Protein AF-A0A7C1WHD8-F1 (afdb_monomer)

pLDDT: mean 78.69, std 18.51, range [37.12, 97.88]

Radius of gyration: 39.42 Å; Cα contacts (8 Å, |Δi|>4): 148; chains: 1; bounding box: 55×42×128 Å

Sequence (178 aa):
MPGFEGICPGQIPSNRGPPGRRGLLACASPCRKPAPPPTIAVESPSLLSDAYLATLGLLGVYGLHRLTLLRHFRWQRSEGQPPAGEEEFVPTVTVQLPLYNERAVAARLIRAVGELDWPADALEIQVLDDSTDETRRIVDAEVERLRERGLDAKVVRRPDRSGYKAGALDYGMARARG

Solvent-accessible surface area (backbone atoms only — not comparable to full-atom values): 11404 Å² total; per-residue (Å²): 136,82,84,84,73,84,81,78,92,81,80,82,90,79,93,79,82,82,97,74,80,91,74,85,79,77,81,86,68,82,82,76,75,80,78,81,76,84,76,80,75,80,80,54,74,60,60,58,49,51,53,48,50,51,52,52,48,54,51,48,51,54,49,49,52,51,48,50,52,51,51,50,54,57,51,60,66,69,72,76,69,80,80,94,68,77,83,86,80,76,67,54,42,48,48,77,45,81,44,65,65,44,60,92,48,49,56,63,52,55,53,55,61,73,64,54,96,62,61,52,92,34,38,38,38,38,34,34,47,68,36,88,55,74,32,50,60,48,51,54,54,50,41,49,55,38,38,77,73,65,37,49,51,46,82,45,65,70,97,66,74,65,63,55,72,62,36,45,51,55,61,46,57,79,70,53,93,67

Structure (mmCIF, N/CA/C/O backbone):
data_AF-A0A7C1WHD8-F1
#
_entry.id   AF-A0A7C1WHD8-F1
#
loop_
_atom_site.group_PDB
_atom_site.id
_atom_site.type_symbol
_atom_site.label_atom_id
_atom_site.label_alt_id
_atom_site.label_comp_id
_atom_site.label_asym_id
_atom_site.label_entity_id
_atom_site.label_seq_id
_atom_site.pdbx_PDB_ins_code
_atom_site.Cartn_x
_atom_site.Cartn_y
_atom_site.Cartn_z
_atom_site.occupancy
_atom_site.B_iso_or_equiv
_atom_site.auth_seq_id
_atom_site.auth_comp_id
_atom_site.auth_asym_id
_atom_site.auth_atom_id
_atom_site.pdbx_PDB_model_num
ATOM 1 N N . MET A 1 1 ? 18.178 -24.587 -66.053 1.00 41.28 1 MET A N 1
ATOM 2 C CA . MET A 1 1 ? 17.770 -23.320 -66.698 1.00 41.28 1 MET A CA 1
ATOM 3 C C . MET A 1 1 ? 19.035 -22.501 -66.925 1.00 41.28 1 MET A C 1
ATOM 5 O O . MET A 1 1 ? 19.786 -22.359 -65.966 1.00 41.28 1 MET A O 1
ATOM 9 N N . PRO A 1 2 ? 19.342 -22.125 -68.177 1.00 41.84 2 PRO A N 1
ATOM 10 C CA . PRO A 1 2 ? 20.665 -21.681 -68.610 1.00 41.84 2 PRO A CA 1
ATOM 11 C C . PRO A 1 2 ? 20.913 -20.194 -68.323 1.00 41.84 2 PRO A C 1
ATOM 13 O O . PRO A 1 2 ? 19.980 -19.433 -68.071 1.00 41.84 2 PRO A O 1
ATOM 16 N N . GLY A 1 3 ? 22.196 -19.825 -68.325 1.00 37.12 3 GLY A N 1
ATOM 17 C CA . GLY A 1 3 ? 22.710 -18.516 -67.943 1.00 37.12 3 GLY A CA 1
ATOM 18 C C . GLY A 1 3 ? 22.177 -17.362 -68.789 1.00 37.12 3 GLY A C 1
ATOM 19 O O . GLY A 1 3 ? 22.127 -17.427 -70.014 1.00 37.12 3 GLY A O 1
ATOM 20 N N . PHE A 1 4 ? 21.812 -16.287 -68.095 1.00 38.50 4 PHE A N 1
ATOM 21 C CA . PHE A 1 4 ? 21.568 -14.976 -68.679 1.00 38.50 4 PHE A CA 1
ATOM 22 C C . PHE A 1 4 ? 22.922 -14.308 -68.944 1.00 38.50 4 PHE A C 1
ATOM 24 O O . PHE A 1 4 ? 23.516 -13.699 -68.055 1.00 38.50 4 PHE A O 1
ATOM 31 N N . GLU A 1 5 ? 23.427 -14.450 -70.168 1.00 42.22 5 GLU A N 1
ATOM 32 C CA . GLU A 1 5 ? 24.458 -13.556 -70.687 1.00 42.22 5 GLU A CA 1
ATOM 33 C C . GLU A 1 5 ? 23.871 -12.148 -70.842 1.00 42.22 5 GLU A C 1
ATOM 35 O O . GLU A 1 5 ? 22.771 -11.951 -71.363 1.00 42.22 5 GLU A O 1
ATOM 40 N N . GLY A 1 6 ? 24.605 -11.171 -70.308 1.00 40.81 6 GLY A N 1
ATOM 41 C CA . GLY A 1 6 ? 24.210 -9.773 -70.225 1.00 40.81 6 GLY A CA 1
ATOM 42 C C . GLY A 1 6 ? 23.917 -9.165 -71.593 1.00 40.81 6 GLY A C 1
ATOM 43 O O . GLY A 1 6 ? 24.801 -9.005 -72.431 1.00 40.81 6 GLY A O 1
ATOM 44 N N . ILE A 1 7 ? 22.661 -8.773 -71.783 1.00 43.00 7 ILE A N 1
ATOM 45 C CA . ILE A 1 7 ? 22.202 -7.984 -72.921 1.00 43.00 7 ILE A CA 1
ATOM 46 C C . ILE A 1 7 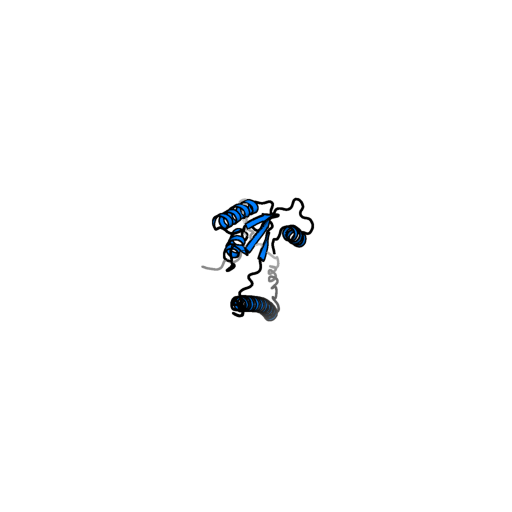? 22.669 -6.535 -72.712 1.00 43.00 7 ILE A C 1
ATOM 48 O O . ILE A 1 7 ? 22.210 -5.850 -71.797 1.00 43.00 7 ILE A O 1
ATOM 52 N N . CYS A 1 8 ? 23.578 -6.051 -73.561 1.00 42.22 8 CYS A N 1
ATOM 53 C CA . CYS A 1 8 ? 23.875 -4.622 -73.679 1.00 42.22 8 CYS A CA 1
ATOM 54 C C . CYS A 1 8 ? 22.677 -3.891 -74.326 1.00 42.22 8 CYS A C 1
ATOM 56 O O . CYS A 1 8 ? 22.213 -4.323 -75.385 1.00 42.22 8 CYS A O 1
ATOM 58 N N . PRO A 1 9 ? 22.179 -2.773 -73.765 1.00 45.69 9 PRO A N 1
ATOM 59 C CA . PRO A 1 9 ? 21.062 -2.041 -74.343 1.00 45.69 9 PRO A CA 1
ATOM 60 C C . PRO A 1 9 ? 21.604 -1.123 -75.439 1.00 45.69 9 PRO A C 1
ATOM 62 O O . PRO A 1 9 ? 22.240 -0.110 -75.161 1.00 45.69 9 PRO A O 1
ATOM 65 N N . GLY A 1 10 ? 21.404 -1.486 -76.703 1.00 49.09 10 GLY A N 1
ATOM 66 C CA . GLY A 1 10 ? 21.959 -0.672 -77.780 1.00 49.09 10 GLY A CA 1
ATOM 67 C C . GLY A 1 10 ? 21.589 -1.085 -79.191 1.00 49.09 10 GLY A C 1
ATOM 68 O O . GLY A 1 10 ? 22.421 -0.930 -80.073 1.00 49.09 10 GLY A O 1
ATOM 69 N N . GLN A 1 11 ? 20.382 -1.604 -79.430 1.00 43.72 11 GLN A N 1
ATOM 70 C CA . GLN A 1 11 ? 19.847 -1.731 -80.789 1.00 43.72 11 GLN A CA 1
ATOM 71 C C . GLN A 1 11 ? 18.343 -1.436 -80.798 1.00 43.72 11 GLN A C 1
ATOM 73 O O . GLN A 1 11 ? 17.516 -2.305 -80.544 1.00 43.72 11 GLN A O 1
ATOM 78 N N . ILE A 1 12 ? 17.993 -0.184 -81.098 1.00 50.47 12 ILE A N 1
ATOM 79 C CA . ILE A 1 12 ? 16.649 0.190 -81.551 1.00 50.47 12 ILE A CA 1
ATOM 80 C C . ILE A 1 12 ? 16.656 0.025 -83.080 1.00 50.47 12 ILE A C 1
ATOM 82 O O . ILE A 1 12 ? 17.456 0.697 -83.738 1.00 50.47 12 ILE A O 1
ATOM 86 N N . PRO A 1 13 ? 15.824 -0.837 -83.690 1.00 41.31 13 PRO A N 1
ATOM 87 C CA . PRO A 1 13 ? 15.772 -0.939 -85.143 1.00 41.31 13 PRO A CA 1
ATOM 88 C C . PRO A 1 13 ? 15.058 0.289 -85.735 1.00 41.31 13 PRO A C 1
ATOM 90 O O . PRO A 1 13 ? 13.845 0.445 -85.609 1.00 41.31 13 PRO A O 1
ATOM 93 N N . SER A 1 14 ? 15.816 1.175 -86.390 1.00 49.09 14 SER A N 1
ATOM 94 C CA . SER A 1 14 ? 15.280 2.291 -87.182 1.00 49.09 14 SER A CA 1
ATOM 95 C C . SER A 1 14 ? 14.958 1.815 -88.602 1.00 49.09 14 SER A C 1
ATOM 97 O O . SER A 1 14 ? 15.849 1.429 -89.356 1.00 49.09 14 SER A O 1
ATOM 99 N N . ASN A 1 15 ? 13.674 1.825 -88.965 1.00 44.91 15 ASN A N 1
ATOM 100 C CA . ASN A 1 15 ? 13.155 1.295 -90.228 1.00 44.91 15 ASN A CA 1
ATOM 101 C C . ASN A 1 15 ? 13.012 2.380 -91.317 1.00 44.91 15 ASN A C 1
ATOM 103 O O . ASN A 1 15 ? 11.900 2.670 -91.758 1.00 44.91 15 ASN A O 1
ATOM 107 N N . ARG A 1 16 ? 14.114 3.026 -91.731 1.00 45.78 16 ARG A N 1
ATOM 108 C CA . ARG A 1 16 ? 14.140 3.904 -92.923 1.00 45.78 16 ARG A CA 1
ATOM 109 C C . ARG A 1 16 ? 15.503 3.863 -93.633 1.00 45.78 16 ARG A C 1
ATOM 111 O O . ARG A 1 16 ? 16.454 4.471 -93.155 1.00 45.78 16 ARG A O 1
ATOM 118 N N . GLY A 1 17 ? 15.583 3.200 -94.792 1.00 47.59 17 GLY A N 1
ATOM 119 C CA . GLY A 1 17 ? 16.722 3.306 -95.723 1.00 47.59 17 GLY A CA 1
ATOM 120 C C . GLY A 1 17 ? 16.790 2.173 -96.772 1.00 47.59 17 GLY A C 1
ATOM 121 O O . GLY A 1 17 ? 16.523 1.029 -96.412 1.00 47.59 17 GLY A O 1
ATOM 122 N N . PRO A 1 18 ? 17.113 2.459 -98.054 1.00 48.06 18 PRO A N 1
ATOM 123 C CA . PRO A 1 18 ? 17.088 1.495 -99.169 1.00 48.06 18 PRO A CA 1
ATOM 124 C C . PRO A 1 18 ? 18.284 0.508 -99.163 1.00 48.06 18 PRO A C 1
ATOM 126 O O . PRO A 1 18 ? 19.249 0.711 -98.422 1.00 48.06 18 PRO A O 1
ATOM 129 N N . PRO A 1 19 ? 18.244 -0.586 -99.959 1.00 48.72 19 PRO A N 1
ATOM 130 C CA . PRO A 1 19 ? 19.092 -1.755 -99.752 1.00 48.72 19 PRO A CA 1
ATOM 131 C C . PRO A 1 19 ? 20.479 -1.560 -100.375 1.00 48.72 19 PRO A C 1
ATOM 133 O O . PRO A 1 19 ? 20.631 -1.525 -101.593 1.00 48.72 19 PRO A O 1
ATOM 136 N N . GLY A 1 20 ? 21.519 -1.480 -99.547 1.00 46.09 20 GLY A N 1
ATOM 137 C CA . GLY A 1 20 ? 22.891 -1.446 -100.043 1.00 46.09 20 GLY A CA 1
ATOM 138 C C . GLY A 1 20 ? 23.934 -1.438 -98.932 1.00 46.09 20 GLY A C 1
ATOM 139 O O . GLY A 1 20 ? 24.037 -0.473 -98.191 1.00 46.09 20 GLY A O 1
ATOM 140 N N . ARG A 1 21 ? 24.741 -2.508 -98.881 1.00 48.78 21 ARG A N 1
ATOM 141 C CA . ARG A 1 21 ? 26.007 -2.658 -98.128 1.00 48.78 21 ARG A CA 1
ATOM 142 C C . ARG A 1 21 ? 25.901 -2.583 -96.593 1.00 48.78 21 ARG A C 1
ATOM 144 O O . ARG A 1 21 ? 26.039 -1.532 -95.979 1.00 48.78 21 ARG A O 1
ATOM 151 N N . ARG A 1 22 ? 25.781 -3.755 -95.952 1.00 50.56 22 ARG A N 1
ATOM 152 C CA . ARG A 1 22 ? 26.053 -3.931 -94.514 1.00 50.56 22 ARG A CA 1
ATOM 153 C C . ARG A 1 22 ? 27.559 -3.792 -94.257 1.00 50.56 22 ARG A C 1
ATOM 155 O O . ARG A 1 22 ? 28.303 -4.745 -94.459 1.00 50.56 22 ARG A O 1
ATOM 162 N N . GLY A 1 23 ? 28.004 -2.616 -93.825 1.00 45.00 23 GLY A N 1
ATOM 163 C CA . GLY A 1 23 ? 29.299 -2.455 -93.165 1.00 45.00 23 GLY A CA 1
ATOM 164 C C . GLY A 1 23 ? 29.151 -2.773 -91.678 1.00 45.00 23 GLY A C 1
ATOM 165 O O . GLY A 1 23 ? 28.403 -2.087 -90.985 1.00 45.00 23 GLY A O 1
ATOM 166 N N . LEU A 1 24 ? 29.830 -3.813 -91.185 1.00 54.94 24 LEU A N 1
ATOM 167 C CA . LEU A 1 24 ? 29.993 -4.022 -89.746 1.00 54.94 24 LEU A CA 1
ATOM 168 C C . LEU A 1 24 ? 30.942 -2.944 -89.211 1.00 54.94 24 LEU A C 1
ATOM 170 O O . LEU A 1 24 ? 32.154 -3.031 -89.393 1.00 54.94 24 LEU A O 1
ATOM 174 N N . LEU A 1 25 ? 30.397 -1.926 -88.551 1.00 55.91 25 LEU A N 1
ATOM 175 C CA . LEU A 1 25 ? 31.189 -1.036 -87.709 1.00 55.91 25 LEU A CA 1
ATOM 176 C C . LEU A 1 25 ? 31.531 -1.797 -86.425 1.00 55.91 25 LEU A C 1
ATOM 178 O O . LEU A 1 25 ? 30.690 -1.971 -85.544 1.00 55.91 25 LEU A O 1
ATOM 182 N N . ALA A 1 26 ? 32.763 -2.300 -86.353 1.00 56.00 26 ALA A N 1
ATOM 183 C CA . ALA A 1 26 ? 33.324 -2.850 -85.130 1.00 56.00 26 ALA A CA 1
ATOM 184 C C . ALA A 1 26 ? 33.400 -1.739 -84.070 1.00 56.00 26 ALA A C 1
ATOM 186 O O . ALA A 1 26 ? 33.968 -0.672 -84.304 1.00 56.00 26 ALA A O 1
ATOM 187 N N . CYS A 1 27 ? 32.799 -1.982 -82.908 1.00 54.16 27 CYS A N 1
ATOM 188 C CA . CYS A 1 27 ? 32.837 -1.074 -81.770 1.00 54.16 27 CYS A CA 1
ATOM 189 C C . CYS A 1 27 ? 34.286 -0.998 -81.248 1.00 54.16 27 CYS A C 1
ATOM 191 O O . CYS A 1 27 ? 34.770 -1.943 -80.634 1.00 54.16 27 CYS A O 1
ATOM 193 N N . ALA A 1 28 ? 34.991 0.104 -81.521 1.00 62.50 28 ALA A N 1
ATOM 194 C CA . ALA A 1 28 ? 36.408 0.296 -81.178 1.00 62.50 28 ALA A CA 1
ATOM 195 C C . ALA A 1 28 ? 36.657 0.717 -79.710 1.00 62.50 28 ALA A C 1
ATOM 197 O O . ALA A 1 28 ? 37.769 1.098 -79.348 1.00 62.50 28 ALA A O 1
ATOM 198 N N . SER A 1 29 ? 35.636 0.675 -78.853 1.00 67.00 29 SER A N 1
ATOM 199 C CA . SER A 1 29 ? 35.749 1.112 -77.459 1.00 67.00 29 SER A CA 1
ATOM 200 C C . SER A 1 29 ? 36.265 -0.025 -76.567 1.00 67.00 29 SER A C 1
ATOM 202 O O . SER A 1 29 ? 35.663 -1.103 -76.569 1.00 67.00 29 SER A O 1
ATOM 204 N N . PRO A 1 30 ? 37.320 0.184 -75.753 1.00 62.97 30 PRO A N 1
ATOM 205 C CA . PRO A 1 30 ? 37.768 -0.814 -74.790 1.00 62.97 30 PRO A CA 1
ATOM 206 C C . PRO A 1 30 ? 36.640 -1.109 -73.798 1.00 62.97 30 PRO A C 1
ATOM 208 O O . PRO A 1 30 ? 36.179 -0.216 -73.083 1.00 62.97 30 PRO A O 1
ATOM 211 N N . CYS A 1 31 ? 36.184 -2.361 -73.755 1.00 68.31 31 CYS A N 1
ATOM 212 C CA . CYS A 1 31 ? 35.200 -2.818 -72.783 1.00 68.31 31 CYS A CA 1
ATOM 213 C C . CYS A 1 31 ? 35.826 -2.725 -71.382 1.00 68.31 31 CYS A C 1
ATOM 215 O O . CYS A 1 31 ? 36.660 -3.546 -70.994 1.00 68.31 31 CYS A O 1
ATOM 217 N N . ARG A 1 32 ? 35.488 -1.667 -70.639 1.00 70.25 32 ARG A N 1
ATOM 218 C CA . ARG A 1 32 ? 35.957 -1.470 -69.267 1.00 70.25 32 ARG A CA 1
ATOM 219 C C . ARG A 1 32 ? 35.254 -2.509 -68.392 1.00 70.25 32 ARG A C 1
ATOM 221 O O . ARG A 1 32 ? 34.046 -2.419 -68.190 1.00 70.25 32 ARG A O 1
ATOM 228 N N . LYS A 1 33 ? 35.996 -3.509 -67.903 1.00 75.12 33 LYS A N 1
ATOM 229 C CA . LYS A 1 33 ? 35.459 -4.495 -66.953 1.00 75.12 33 LYS A CA 1
ATOM 230 C C . LYS A 1 33 ? 34.920 -3.754 -65.717 1.00 75.12 33 LYS A C 1
ATOM 232 O O . LYS A 1 33 ? 35.609 -2.850 -65.234 1.00 75.12 33 LYS A O 1
ATOM 237 N N . PRO A 1 34 ? 33.722 -4.097 -65.215 1.00 73.94 34 PRO A N 1
ATOM 238 C CA . PRO A 1 34 ? 33.220 -3.515 -63.978 1.00 73.94 34 PRO A CA 1
ATOM 239 C C . PRO A 1 34 ? 34.184 -3.849 -62.834 1.00 73.94 34 PRO A C 1
ATOM 241 O O . PRO A 1 34 ? 34.677 -4.975 -62.739 1.00 73.94 34 PRO A O 1
ATOM 244 N N . ALA A 1 35 ? 34.490 -2.855 -61.997 1.00 78.44 35 ALA A N 1
ATOM 245 C CA . ALA A 1 35 ? 35.295 -3.069 -60.801 1.00 78.44 35 ALA A CA 1
ATOM 246 C C . ALA A 1 35 ? 34.565 -4.049 -59.862 1.00 78.44 35 ALA A C 1
ATOM 248 O O . ALA A 1 35 ? 33.334 -3.984 -59.772 1.00 78.44 35 ALA A O 1
ATOM 249 N N . PRO A 1 36 ? 35.281 -4.956 -59.173 1.00 79.25 36 PRO A N 1
ATOM 250 C CA . PRO A 1 36 ? 34.653 -5.805 -58.169 1.00 79.25 36 PRO A CA 1
ATOM 251 C C . PRO A 1 36 ? 34.020 -4.932 -57.070 1.00 79.25 36 PRO A C 1
ATOM 253 O O . PRO A 1 36 ? 34.577 -3.880 -56.737 1.00 79.25 36 PRO A O 1
ATOM 256 N N . PRO A 1 37 ? 32.862 -5.331 -56.509 1.00 76.56 37 PRO A N 1
ATOM 257 C CA . PRO A 1 37 ? 32.242 -4.595 -55.416 1.00 76.56 37 PRO A CA 1
ATOM 258 C C . PRO A 1 37 ? 33.196 -4.538 -54.212 1.00 76.56 37 PRO A C 1
ATOM 260 O O . PRO A 1 37 ? 33.931 -5.504 -53.973 1.00 76.56 37 PRO A O 1
ATOM 263 N N . PRO A 1 38 ? 33.197 -3.438 -53.437 1.00 71.56 38 PRO A N 1
ATOM 264 C CA . PRO A 1 38 ? 33.995 -3.359 -52.223 1.00 71.56 38 PRO A CA 1
ATOM 265 C C . PRO A 1 38 ? 33.545 -4.472 -51.275 1.00 71.56 38 PRO A C 1
ATOM 267 O O . PRO A 1 38 ? 32.415 -4.486 -50.790 1.00 71.56 38 PRO A O 1
ATOM 270 N N . THR A 1 39 ? 34.425 -5.443 -51.047 1.00 68.31 39 THR A N 1
ATOM 271 C CA . THR A 1 39 ? 34.206 -6.477 -50.039 1.00 68.31 39 THR A CA 1
ATOM 272 C C . THR A 1 39 ? 34.466 -5.818 -48.694 1.00 68.31 39 THR A C 1
ATOM 274 O O . THR A 1 39 ? 35.613 -5.520 -48.370 1.00 68.31 39 THR A O 1
ATOM 277 N N . ILE A 1 40 ? 33.407 -5.524 -47.938 1.0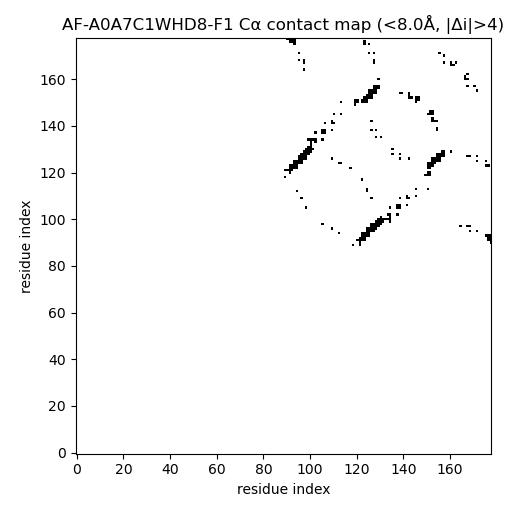0 69.06 40 ILE A N 1
ATOM 278 C CA . ILE A 1 40 ? 33.541 -5.128 -46.536 1.00 69.06 40 ILE A CA 1
ATOM 279 C C . ILE A 1 40 ? 34.112 -6.349 -45.816 1.00 69.06 40 ILE A C 1
ATOM 281 O O . ILE A 1 40 ? 33.399 -7.317 -45.552 1.00 69.06 40 ILE A O 1
ATOM 285 N N . ALA A 1 41 ? 35.419 -6.341 -45.574 1.00 61.28 41 ALA A N 1
ATOM 286 C CA . ALA A 1 41 ? 36.047 -7.310 -44.702 1.00 61.28 41 ALA A CA 1
ATOM 287 C C . ALA A 1 41 ? 35.482 -7.069 -43.300 1.00 61.28 41 ALA A C 1
ATOM 289 O O . ALA A 1 41 ? 35.795 -6.075 -42.650 1.00 61.28 41 ALA A O 1
ATOM 290 N N . VAL A 1 42 ? 34.584 -7.946 -42.854 1.00 64.94 42 VAL A N 1
ATOM 291 C CA . VAL A 1 42 ? 34.204 -8.021 -41.443 1.00 64.94 42 VAL A CA 1
ATOM 292 C C . VAL A 1 42 ? 35.407 -8.627 -40.728 1.00 64.94 42 VAL A C 1
ATOM 294 O O . VAL A 1 42 ? 35.533 -9.844 -40.598 1.00 64.94 42 VAL A O 1
ATOM 297 N N . GLU A 1 43 ? 36.369 -7.779 -40.381 1.00 64.81 43 GLU A N 1
ATOM 298 C CA . GLU A 1 43 ? 37.580 -8.201 -39.694 1.00 64.81 43 GLU A CA 1
ATOM 299 C C . GLU A 1 43 ? 37.229 -8.641 -38.261 1.00 64.81 43 GLU A C 1
ATOM 301 O O . GLU A 1 43 ? 36.646 -7.888 -37.483 1.00 64.81 43 GLU A O 1
ATOM 306 N N . SER A 1 44 ? 37.622 -9.878 -37.929 1.00 65.12 44 SER A N 1
ATOM 307 C CA . SER A 1 44 ? 37.598 -10.566 -36.621 1.00 65.12 44 SER A CA 1
ATOM 308 C C . SER A 1 44 ? 36.275 -11.229 -36.147 1.00 65.12 44 SER A C 1
ATOM 310 O O . SER A 1 44 ? 35.540 -10.677 -35.329 1.00 65.12 44 SER A O 1
ATOM 312 N N . PRO A 1 45 ? 36.000 -12.499 -36.532 1.00 73.50 45 PRO A N 1
ATOM 313 C CA . PRO A 1 45 ? 34.960 -13.326 -35.890 1.00 73.50 45 PRO A CA 1
ATOM 314 C C . PRO A 1 45 ? 35.155 -13.499 -34.369 1.00 73.50 45 PRO A C 1
ATOM 316 O O . PRO A 1 45 ? 34.195 -13.790 -33.651 1.00 73.50 45 PRO A O 1
ATOM 319 N N . SER A 1 46 ? 36.374 -13.283 -33.860 1.00 79.06 46 SER A N 1
ATOM 320 C CA . SER A 1 46 ? 36.674 -13.256 -32.427 1.00 79.06 46 SER A CA 1
ATOM 321 C C . SER A 1 46 ? 36.038 -12.062 -31.718 1.00 79.06 46 SER A C 1
ATOM 323 O O . SER A 1 46 ? 35.427 -12.268 -30.683 1.00 79.06 46 SER A O 1
ATOM 325 N N . LEU A 1 47 ? 36.050 -10.852 -32.292 1.00 85.75 47 LEU A N 1
ATOM 326 C CA . LEU A 1 47 ? 35.471 -9.666 -31.645 1.00 85.75 47 LEU A CA 1
ATOM 327 C C . LEU A 1 47 ? 33.957 -9.802 -31.443 1.00 85.75 47 LEU A C 1
ATOM 329 O O . LEU A 1 47 ? 33.428 -9.444 -30.392 1.00 85.75 47 LEU A O 1
ATOM 333 N N . LEU A 1 48 ? 33.258 -10.354 -32.440 1.00 89.88 48 LEU A N 1
ATOM 334 C CA . LEU A 1 48 ? 31.830 -10.650 -32.324 1.00 89.88 48 LEU A CA 1
ATOM 335 C C . LEU A 1 48 ? 31.570 -11.708 -31.243 1.00 89.88 48 LEU A C 1
ATOM 337 O O . LEU A 1 48 ? 30.629 -11.570 -30.463 1.00 89.88 48 LEU A O 1
ATOM 341 N N . SER A 1 49 ? 32.413 -12.741 -31.186 1.00 90.56 49 SER A N 1
ATOM 342 C CA . SER A 1 49 ? 32.322 -13.801 -30.177 1.00 90.56 49 SER A CA 1
ATOM 343 C C . SER A 1 49 ? 32.597 -13.264 -28.769 1.00 90.56 49 SER A C 1
ATOM 345 O O . SER A 1 49 ? 31.852 -13.575 -27.845 1.00 90.56 49 SER A O 1
ATOM 347 N N . ASP A 1 50 ? 33.595 -12.396 -28.613 1.00 92.62 50 ASP A N 1
ATOM 348 C CA . ASP A 1 50 ? 33.970 -11.768 -27.346 1.00 92.62 50 ASP A CA 1
ATOM 349 C C . ASP A 1 50 ? 32.863 -10.830 -26.848 1.00 92.62 50 ASP A C 1
ATOM 351 O O . ASP A 1 50 ? 32.451 -10.907 -25.690 1.00 92.62 50 ASP A O 1
ATOM 355 N N . ALA A 1 51 ? 32.304 -9.996 -27.731 1.00 94.62 51 ALA A N 1
ATOM 356 C CA . ALA A 1 51 ? 31.164 -9.138 -27.411 1.00 94.62 51 ALA A CA 1
ATOM 357 C C . ALA A 1 51 ? 29.910 -9.952 -27.043 1.00 94.62 51 ALA A C 1
ATOM 359 O O . ALA A 1 51 ? 29.181 -9.600 -26.110 1.00 94.62 51 ALA A O 1
ATOM 360 N N . TYR A 1 52 ? 29.666 -11.064 -27.742 1.00 95.25 52 TYR A N 1
ATOM 361 C CA . TYR A 1 52 ? 28.577 -11.987 -27.436 1.00 95.25 52 TYR A CA 1
ATOM 362 C C . TYR A 1 52 ? 28.763 -12.648 -26.063 1.00 95.25 52 TYR A C 1
ATOM 364 O O . TYR A 1 52 ? 27.844 -12.620 -25.244 1.00 95.25 52 TYR A O 1
ATOM 372 N N . LEU A 1 53 ? 29.958 -13.170 -25.763 1.00 96.19 53 LEU A N 1
ATOM 373 C CA . LEU A 1 53 ? 30.276 -13.771 -24.465 1.00 96.19 53 LEU A CA 1
ATOM 374 C C . LEU A 1 53 ? 30.210 -12.750 -23.326 1.00 96.19 53 LEU A C 1
ATOM 376 O O . LEU A 1 53 ? 29.682 -13.068 -22.263 1.00 96.19 53 LEU A O 1
ATOM 380 N N . ALA A 1 54 ? 30.665 -11.515 -23.547 1.00 96.44 54 ALA A N 1
ATOM 381 C CA . ALA A 1 54 ? 30.537 -10.434 -22.572 1.00 96.44 54 ALA A CA 1
ATOM 382 C C . ALA A 1 54 ? 29.063 -10.098 -22.292 1.00 96.44 54 ALA A C 1
ATOM 384 O O . ALA A 1 54 ? 28.665 -9.951 -21.135 1.00 96.44 54 ALA A O 1
ATOM 385 N N . THR A 1 55 ? 28.233 -10.050 -23.338 1.00 97.19 55 THR A N 1
ATOM 386 C CA . THR A 1 55 ? 26.785 -9.820 -23.214 1.00 97.19 55 THR A CA 1
ATOM 387 C C . THR A 1 55 ? 26.105 -10.962 -22.455 1.00 97.19 55 THR A C 1
ATOM 389 O O . THR A 1 55 ? 25.322 -10.710 -21.536 1.00 97.19 55 THR A O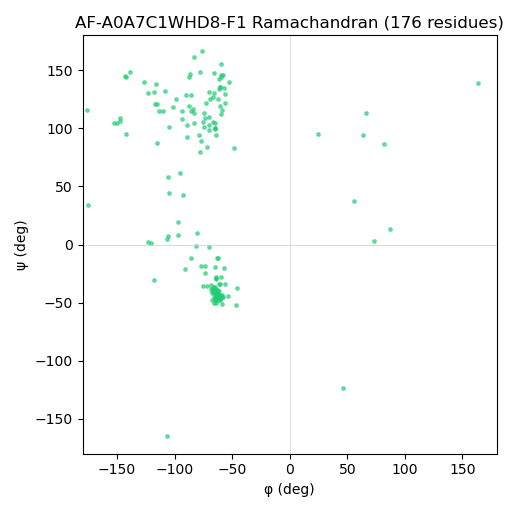 1
ATOM 392 N N . LEU A 1 56 ? 26.432 -12.220 -22.776 1.00 97.00 56 LEU A N 1
ATOM 393 C CA . LEU A 1 56 ? 25.933 -13.389 -22.047 1.00 97.00 56 LEU A CA 1
ATOM 394 C C . LEU A 1 56 ? 26.403 -13.404 -20.591 1.00 97.00 56 LEU A C 1
ATOM 396 O O . LEU A 1 56 ? 25.616 -13.729 -19.705 1.00 97.00 56 LEU A O 1
ATOM 400 N N . GLY A 1 57 ? 27.654 -13.025 -20.331 1.00 97.69 57 GLY A N 1
ATOM 401 C CA . GLY A 1 57 ? 28.209 -12.917 -18.986 1.00 97.69 57 GLY A CA 1
ATOM 402 C C . GLY A 1 57 ? 27.468 -11.879 -18.149 1.00 97.69 57 GLY A C 1
ATOM 403 O O . GLY A 1 57 ? 27.033 -12.186 -17.041 1.00 97.69 57 GLY A O 1
ATOM 404 N N . LEU A 1 58 ? 27.232 -10.683 -18.700 1.00 97.50 58 LEU A N 1
ATOM 405 C CA . LEU A 1 58 ? 26.450 -9.633 -18.043 1.00 97.50 58 LEU A CA 1
ATOM 406 C C . LEU A 1 58 ? 25.026 -10.113 -17.725 1.00 97.50 58 LEU A C 1
ATOM 408 O O . LEU A 1 58 ? 24.536 -9.930 -16.609 1.00 97.50 58 LEU A O 1
ATOM 412 N N . LEU A 1 59 ? 24.373 -10.771 -18.688 1.00 97.44 59 LEU A N 1
ATOM 413 C CA . LEU A 1 59 ? 23.029 -11.312 -18.503 1.00 97.44 59 LEU A CA 1
ATOM 414 C C . LEU A 1 59 ? 23.010 -12.446 -17.467 1.00 97.44 59 LEU A C 1
ATOM 416 O O . LEU A 1 59 ? 22.077 -12.537 -16.670 1.00 97.44 59 LEU A O 1
ATOM 420 N N . GLY A 1 60 ? 24.060 -13.269 -17.431 1.00 97.56 60 GLY A N 1
ATOM 421 C CA . GLY A 1 60 ? 24.267 -14.315 -16.434 1.00 97.56 60 GLY A CA 1
ATOM 422 C C . GLY A 1 60 ? 24.442 -13.751 -15.026 1.00 97.56 60 GLY A C 1
ATOM 423 O O . GLY A 1 60 ? 23.785 -14.218 -14.099 1.00 97.56 60 GLY A O 1
ATOM 424 N N . VAL A 1 61 ? 25.249 -12.698 -14.864 1.00 97.44 61 VAL A N 1
ATOM 425 C CA . VAL A 1 61 ? 25.416 -11.984 -13.586 1.00 97.44 61 VAL A CA 1
ATOM 426 C C . VAL A 1 61 ? 24.096 -11.360 -13.138 1.00 97.44 61 VAL A C 1
ATOM 428 O O . VAL A 1 61 ? 23.714 -11.511 -11.978 1.00 97.44 61 VAL A O 1
ATOM 431 N N . TYR A 1 62 ? 23.355 -10.720 -14.047 1.00 97.12 62 TYR A N 1
ATOM 432 C CA . TYR A 1 62 ? 22.028 -10.175 -13.750 1.00 97.12 62 TYR A CA 1
ATOM 433 C C . TYR A 1 62 ? 21.039 -11.273 -13.324 1.00 97.12 62 TYR A C 1
ATOM 435 O O . TYR A 1 62 ? 20.326 -11.126 -12.327 1.00 97.12 62 TYR A O 1
ATOM 443 N N . GLY A 1 63 ? 21.032 -12.403 -14.036 1.00 96.62 63 GLY A N 1
ATOM 444 C CA . GLY A 1 63 ? 20.233 -13.578 -13.699 1.00 96.62 63 GLY A CA 1
ATOM 445 C C . GLY A 1 63 ? 20.586 -14.143 -12.323 1.00 96.62 63 GLY A C 1
ATOM 446 O O . GLY A 1 63 ? 19.690 -14.367 -11.511 1.00 96.62 63 GLY A O 1
ATOM 447 N N . LEU A 1 64 ? 21.878 -14.299 -12.021 1.00 96.75 64 LEU A N 1
ATOM 448 C CA . LEU A 1 64 ? 22.361 -14.771 -10.725 1.00 96.75 64 LEU A CA 1
ATOM 449 C C . LEU A 1 64 ? 21.988 -13.803 -9.601 1.00 96.75 64 LEU A C 1
ATOM 451 O O . LEU A 1 64 ? 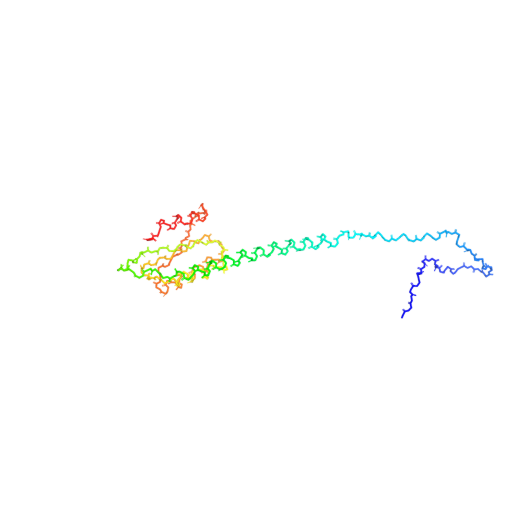21.487 -14.239 -8.571 1.00 96.75 64 LEU A O 1
ATOM 455 N N . HIS A 1 65 ? 22.161 -12.496 -9.801 1.00 96.06 65 HIS A N 1
ATOM 456 C CA . HIS A 1 65 ? 21.747 -11.485 -8.832 1.00 96.06 65 HIS A CA 1
ATOM 457 C C . HIS A 1 65 ? 20.246 -11.588 -8.530 1.00 96.06 65 HIS A C 1
ATOM 459 O O . HIS A 1 65 ? 19.842 -11.629 -7.367 1.00 96.06 65 HIS A O 1
ATOM 465 N N . ARG A 1 66 ? 19.414 -11.731 -9.570 1.00 92.81 66 ARG A N 1
ATOM 466 C CA . ARG A 1 66 ? 17.968 -11.918 -9.416 1.00 92.81 66 ARG A CA 1
ATOM 467 C C . ARG A 1 66 ? 17.626 -13.225 -8.698 1.00 92.81 66 ARG A C 1
ATOM 469 O O . ARG A 1 66 ? 16.746 -13.223 -7.841 1.00 92.81 66 ARG A O 1
ATOM 476 N N . LEU A 1 67 ? 18.319 -14.324 -8.999 1.00 93.75 67 LEU A N 1
ATOM 477 C CA . LEU A 1 67 ? 18.154 -15.603 -8.299 1.00 93.75 67 LEU A CA 1
ATOM 478 C C . LEU A 1 67 ? 18.552 -15.499 -6.826 1.00 93.75 67 LEU A C 1
ATOM 480 O O . LEU A 1 67 ? 17.848 -16.035 -5.975 1.00 93.75 67 LEU A O 1
ATOM 484 N N . THR A 1 68 ? 19.623 -14.773 -6.511 1.00 92.94 68 THR A N 1
ATOM 485 C CA . THR A 1 68 ? 20.058 -14.518 -5.134 1.00 92.94 68 THR A CA 1
ATOM 486 C C . THR A 1 68 ? 19.017 -13.703 -4.369 1.00 92.94 68 THR A C 1
ATOM 488 O O . THR A 1 68 ? 18.643 -14.101 -3.268 1.00 92.94 68 THR A O 1
ATOM 491 N N . LEU A 1 69 ? 18.471 -12.632 -4.962 1.00 90.44 69 LEU A N 1
ATOM 492 C CA . LEU A 1 69 ? 17.378 -11.855 -4.360 1.00 90.44 69 LEU A CA 1
ATOM 493 C C . LEU A 1 69 ? 16.123 -12.708 -4.134 1.00 90.44 69 LEU A C 1
ATOM 495 O O . LEU A 1 69 ? 15.525 -12.652 -3.063 1.00 90.44 69 LEU A O 1
ATOM 499 N N . LEU A 1 70 ? 15.739 -13.537 -5.110 1.00 90.12 70 LEU A N 1
ATOM 500 C CA . LEU A 1 70 ? 14.596 -14.445 -4.972 1.00 90.12 70 LEU A CA 1
ATOM 501 C C . LEU A 1 70 ? 14.839 -15.514 -3.904 1.00 90.12 70 LEU A C 1
ATOM 503 O O . LEU A 1 70 ? 13.931 -15.824 -3.137 1.00 90.12 70 LEU A O 1
ATOM 507 N N . ARG A 1 71 ? 16.051 -16.069 -3.826 1.00 90.75 71 ARG A N 1
ATOM 508 C CA . ARG A 1 71 ? 16.434 -17.038 -2.794 1.00 90.75 71 ARG A CA 1
ATOM 509 C C . ARG A 1 71 ? 16.375 -16.405 -1.409 1.00 90.75 71 ARG A C 1
ATOM 511 O O . ARG A 1 71 ? 15.803 -17.009 -0.511 1.00 90.75 71 ARG A O 1
ATOM 518 N N . HIS A 1 72 ? 16.905 -15.195 -1.257 1.00 86.00 72 HIS A N 1
ATOM 519 C CA . HIS A 1 72 ? 16.864 -14.448 -0.004 1.00 86.00 72 HIS A CA 1
ATOM 520 C C . HIS A 1 72 ? 15.426 -14.111 0.409 1.00 86.00 72 HIS A C 1
ATOM 522 O O . HIS A 1 72 ? 15.033 -14.379 1.536 1.00 86.00 72 HIS A O 1
ATOM 528 N N . PHE A 1 73 ? 14.598 -13.624 -0.519 1.00 82.12 73 PHE A N 1
ATOM 529 C CA . PHE A 1 73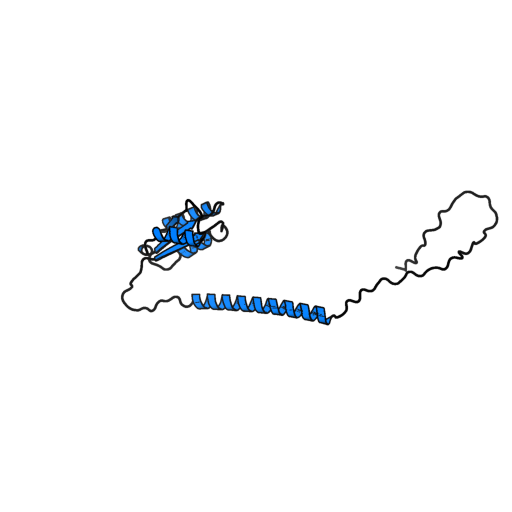 ? 13.185 -13.346 -0.251 1.00 82.12 73 PHE A CA 1
ATOM 530 C C . PHE A 1 73 ? 12.397 -14.607 0.143 1.00 82.12 73 PHE A C 1
ATOM 532 O O . PHE A 1 73 ? 11.564 -14.570 1.047 1.00 82.12 73 PHE A O 1
ATOM 539 N N . ARG A 1 74 ? 12.665 -15.747 -0.509 1.00 82.25 74 ARG A N 1
ATOM 540 C CA . ARG A 1 74 ? 12.057 -17.038 -0.144 1.00 82.25 74 ARG A CA 1
ATOM 541 C C . ARG A 1 74 ? 12.540 -17.550 1.210 1.00 82.25 74 ARG A C 1
ATOM 543 O O . ARG A 1 74 ? 11.750 -18.168 1.911 1.00 82.25 74 ARG A O 1
ATOM 550 N N . TRP A 1 75 ? 13.801 -17.300 1.557 1.00 70.12 75 TRP A N 1
ATOM 551 C CA . TRP A 1 75 ? 14.370 -17.657 2.854 1.00 70.12 75 TRP A CA 1
ATOM 552 C C . TRP A 1 75 ? 13.741 -16.838 3.982 1.00 70.12 75 TRP A C 1
ATOM 554 O O . TRP A 1 75 ? 13.262 -17.410 4.950 1.00 70.12 75 TRP A O 1
ATOM 564 N N . GLN A 1 76 ? 13.632 -15.519 3.812 1.00 64.56 76 GLN A N 1
ATOM 565 C CA . GLN A 1 76 ? 13.008 -14.633 4.801 1.00 64.56 76 GLN A CA 1
ATOM 566 C C . GLN A 1 76 ? 11.517 -14.914 5.008 1.00 64.56 76 GLN A C 1
ATOM 568 O O . GLN A 1 76 ? 11.005 -14.745 6.107 1.00 64.56 76 GLN A O 1
ATOM 573 N N . ARG A 1 77 ? 10.812 -15.409 3.983 1.00 60.84 77 ARG A N 1
ATOM 574 C CA . ARG A 1 77 ? 9.439 -15.906 4.159 1.00 60.84 77 ARG A CA 1
ATOM 575 C C . ARG A 1 77 ? 9.338 -17.137 5.067 1.00 60.84 77 ARG A C 1
ATOM 577 O O . ARG A 1 77 ? 8.242 -17.420 5.533 1.00 60.84 77 ARG A O 1
ATOM 584 N N . SER A 1 78 ? 10.429 -17.874 5.279 1.00 56.50 78 SER A N 1
ATOM 585 C CA . SER A 1 78 ? 10.450 -19.063 6.136 1.00 56.50 78 SER A CA 1
ATOM 586 C C . SER A 1 78 ? 10.677 -18.738 7.616 1.00 56.50 78 SER A C 1
ATOM 588 O O . SER A 1 78 ? 10.488 -19.620 8.446 1.00 56.50 78 SER A O 1
ATOM 590 N N . GLU A 1 79 ? 11.056 -17.505 7.963 1.00 58.25 79 GLU A N 1
ATOM 591 C CA . GLU A 1 79 ? 11.316 -17.065 9.346 1.00 58.25 79 GLU A CA 1
ATOM 592 C C . GLU A 1 79 ? 10.058 -16.456 9.992 1.00 58.25 79 GLU A C 1
ATOM 594 O O . GLU A 1 79 ? 10.098 -15.415 10.639 1.00 58.25 79 GLU A O 1
ATOM 599 N N . GLY A 1 80 ? 8.907 -17.092 9.774 1.00 59.28 80 GLY A N 1
ATOM 600 C CA . GLY A 1 80 ? 7.608 -16.634 10.259 1.00 59.28 80 GLY A CA 1
ATOM 601 C C . GLY A 1 80 ? 7.092 -17.453 11.434 1.00 59.28 80 GLY A C 1
ATOM 602 O O . GLY A 1 80 ? 6.022 -18.037 11.322 1.00 59.28 80 GLY A O 1
ATOM 603 N N . GLN A 1 81 ? 7.836 -17.520 12.538 1.00 52.50 81 GLN A N 1
ATOM 604 C CA . GLN A 1 81 ? 7.232 -17.843 13.831 1.00 52.50 81 GLN A CA 1
ATOM 605 C C . GLN A 1 81 ? 7.992 -17.099 14.936 1.00 52.50 81 GLN A C 1
ATOM 607 O O . GLN A 1 81 ? 9.153 -17.435 15.192 1.00 52.50 81 GLN A O 1
ATOM 612 N N . PRO A 1 82 ? 7.400 -16.062 15.562 1.00 58.69 82 PRO A N 1
ATOM 613 C CA . PRO A 1 82 ? 8.005 -15.452 16.737 1.00 58.69 82 PRO A CA 1
ATOM 614 C C . PRO A 1 82 ? 8.187 -16.526 17.823 1.00 58.69 82 PRO A C 1
ATOM 616 O O . PRO A 1 82 ? 7.387 -17.466 17.891 1.00 58.69 82 PRO A O 1
ATOM 619 N N . PRO A 1 83 ? 9.258 -16.449 18.634 1.00 54.47 83 PRO A N 1
ATOM 620 C CA . PRO A 1 83 ? 9.497 -17.428 19.683 1.00 54.47 83 PRO A CA 1
ATOM 621 C C . PRO A 1 83 ? 8.277 -17.476 20.604 1.00 54.47 83 PRO A C 1
ATOM 623 O O . PRO A 1 83 ? 7.875 -16.458 21.160 1.00 54.47 83 PRO A O 1
ATOM 626 N N . ALA A 1 84 ? 7.680 -18.663 20.731 1.00 54.72 84 ALA A N 1
ATOM 627 C CA . ALA A 1 84 ? 6.606 -18.928 21.674 1.00 54.72 84 ALA A CA 1
ATOM 628 C C . ALA A 1 84 ? 7.168 -18.763 23.092 1.00 54.72 84 ALA A C 1
ATOM 630 O O . ALA A 1 84 ? 7.798 -19.673 23.632 1.00 54.72 84 ALA A O 1
ATOM 631 N N . GLY A 1 85 ? 7.011 -17.570 23.653 1.00 51.12 85 GLY A N 1
ATOM 632 C CA . GLY A 1 85 ? 7.557 -17.208 24.947 1.00 51.12 85 GLY A CA 1
ATOM 633 C C . GLY A 1 85 ? 6.717 -16.122 25.594 1.00 51.12 85 GLY A C 1
ATOM 634 O O . GLY A 1 85 ? 6.836 -14.967 25.213 1.00 51.12 85 GLY A O 1
ATOM 635 N N . GLU A 1 86 ? 5.930 -16.562 26.579 1.00 53.75 86 GLU A N 1
ATOM 636 C CA . GLU A 1 86 ? 5.361 -15.800 27.700 1.00 53.75 86 GLU A CA 1
ATOM 637 C C . GLU A 1 86 ? 4.319 -14.721 27.345 1.00 53.75 86 GLU A C 1
ATOM 639 O O . GLU A 1 86 ? 4.624 -13.727 26.704 1.00 53.75 86 GLU A O 1
ATOM 644 N N . GLU A 1 87 ? 3.074 -14.971 27.781 1.00 58.91 87 GLU A N 1
ATOM 645 C CA . GLU A 1 87 ? 1.880 -14.104 27.742 1.00 58.91 87 GLU A CA 1
ATOM 646 C C . GLU A 1 87 ? 1.869 -13.015 26.653 1.00 58.91 87 GLU A C 1
ATOM 648 O O . GLU A 1 87 ? 2.385 -11.909 26.797 1.00 58.91 87 GLU A O 1
ATOM 653 N N . GLU A 1 88 ? 1.222 -13.397 25.555 1.00 65.31 88 GLU A N 1
ATOM 654 C CA . GLU A 1 88 ? 1.096 -12.765 24.245 1.00 65.31 88 GLU A CA 1
ATOM 655 C C . GLU A 1 88 ? 0.707 -11.275 24.306 1.00 65.31 88 GLU A C 1
ATOM 657 O O . GLU A 1 88 ? -0.452 -10.889 24.159 1.00 65.31 88 GLU A O 1
ATOM 662 N N . PHE A 1 89 ? 1.694 -10.400 24.51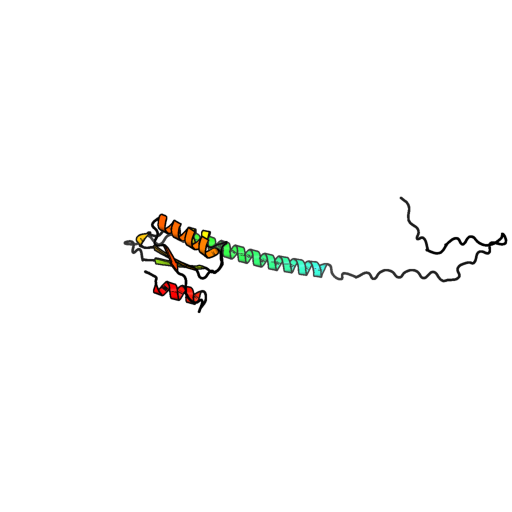1 1.00 72.69 89 PHE A N 1
ATOM 663 C CA . PHE A 1 89 ? 1.542 -8.979 24.216 1.00 72.69 89 PHE A CA 1
ATOM 664 C C . PHE A 1 89 ? 1.352 -8.824 22.704 1.00 72.69 89 PHE A C 1
ATOM 666 O O . PHE A 1 89 ? 2.315 -8.870 21.937 1.00 72.69 89 PHE A O 1
ATOM 673 N N . VAL A 1 90 ? 0.102 -8.649 22.277 1.00 80.31 90 VAL A N 1
ATOM 674 C CA . VAL A 1 90 ? -0.247 -8.289 20.900 1.00 80.31 90 VAL A CA 1
ATOM 675 C C . VAL A 1 90 ? -0.265 -6.760 20.802 1.00 80.31 90 VAL A C 1
ATOM 677 O O . VAL A 1 90 ? -1.219 -6.139 21.279 1.00 80.31 90 VAL A O 1
ATOM 680 N N . PRO A 1 91 ? 0.762 -6.107 20.223 1.00 87.12 91 PRO A N 1
ATOM 681 C CA . PRO A 1 91 ? 0.707 -4.669 20.012 1.00 87.12 91 PRO A CA 1
ATOM 682 C C . PRO A 1 91 ? -0.386 -4.300 19.006 1.00 87.12 91 PRO A C 1
ATOM 684 O O . PRO A 1 91 ? -0.636 -5.008 18.032 1.00 87.12 91 PRO A O 1
ATOM 687 N N . THR A 1 92 ? -0.989 -3.130 19.187 1.00 90.44 92 THR A N 1
ATOM 688 C CA . THR A 1 92 ? -1.740 -2.501 18.101 1.00 90.44 92 THR A CA 1
ATOM 689 C C . THR A 1 92 ? -0.762 -2.111 16.996 1.00 90.44 92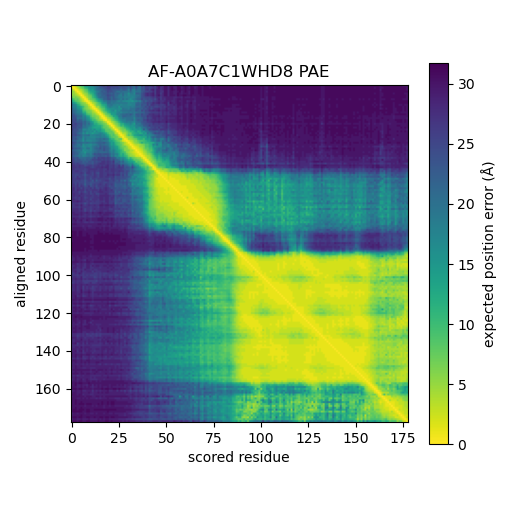 THR A C 1
ATOM 691 O O . THR A 1 92 ? 0.227 -1.434 17.268 1.00 90.44 92 THR A O 1
ATOM 694 N N . VAL A 1 93 ? -1.031 -2.534 15.762 1.00 91.25 93 VAL A N 1
ATOM 695 C CA . VAL A 1 93 ? -0.175 -2.281 14.598 1.00 91.25 93 VAL A CA 1
ATOM 696 C C . VAL A 1 93 ? -0.965 -1.576 13.507 1.00 91.25 93 VAL A C 1
ATOM 698 O O . VAL A 1 93 ? -2.019 -2.047 13.080 1.00 91.25 93 VAL A O 1
ATOM 701 N N . THR A 1 94 ? -0.404 -0.485 12.987 1.00 93.75 94 THR A N 1
ATOM 702 C CA . THR A 1 94 ? -0.908 0.209 11.802 1.00 93.75 94 THR A CA 1
ATOM 703 C C . THR A 1 94 ? -0.083 -0.141 10.568 1.00 93.75 94 THR A C 1
ATOM 705 O O . THR A 1 94 ? 1.094 0.207 10.457 1.00 93.75 94 THR A O 1
ATOM 708 N N . VAL A 1 95 ? -0.715 -0.753 9.569 1.00 94.69 95 VAL A N 1
ATOM 709 C CA . VAL A 1 95 ? -0.111 -0.986 8.254 1.00 94.69 95 VAL A CA 1
ATOM 710 C C . VAL A 1 95 ? -0.471 0.155 7.312 1.00 94.69 95 VAL A C 1
ATOM 712 O O . VAL A 1 95 ? -1.628 0.332 6.932 1.00 94.69 95 VAL A O 1
ATOM 715 N N . GLN A 1 96 ? 0.539 0.918 6.892 1.00 93.94 96 GLN A N 1
ATOM 716 C CA . GLN A 1 96 ? 0.378 2.026 5.952 1.00 93.94 96 GLN A CA 1
ATOM 717 C C . GLN A 1 96 ? 0.754 1.626 4.523 1.00 93.94 96 GLN A C 1
ATOM 719 O O . GLN A 1 96 ? 1.873 1.193 4.247 1.00 93.94 96 GLN A O 1
ATOM 724 N N . LEU A 1 97 ? -0.178 1.827 3.593 1.00 93.88 97 LEU A N 1
ATOM 725 C CA . LEU A 1 97 ? -0.064 1.483 2.178 1.00 93.88 97 LEU A CA 1
ATOM 726 C C . LEU A 1 97 ? -0.094 2.760 1.323 1.00 93.88 97 LEU A C 1
ATOM 728 O O . LEU A 1 97 ? -1.171 3.174 0.893 1.00 93.88 97 LEU A O 1
ATOM 732 N N . PRO A 1 98 ? 1.058 3.414 1.078 1.00 92.50 98 PRO A N 1
ATOM 733 C CA . PRO A 1 98 ? 1.135 4.555 0.172 1.00 92.50 98 PRO A CA 1
ATOM 734 C C . PRO A 1 98 ? 1.013 4.122 -1.292 1.00 92.50 98 PRO A C 1
ATOM 736 O O . PRO A 1 98 ? 1.834 3.342 -1.771 1.00 92.50 98 PRO A O 1
ATOM 739 N N . LEU A 1 99 ? 0.016 4.665 -1.997 1.00 92.81 99 LEU A N 1
ATOM 740 C CA . LEU A 1 99 ? -0.327 4.354 -3.387 1.00 92.81 99 LEU A CA 1
ATOM 741 C C . LEU A 1 99 ? -0.403 5.621 -4.254 1.00 92.81 99 LEU A C 1
ATOM 743 O O . LEU A 1 99 ? -0.936 6.651 -3.834 1.00 92.81 99 LEU A O 1
ATOM 747 N N . TYR A 1 100 ? 0.101 5.528 -5.491 1.00 93.00 100 TYR A N 1
ATOM 748 C CA . TYR A 1 100 ? -0.011 6.591 -6.497 1.00 93.00 100 TYR A CA 1
ATOM 749 C C . TYR A 1 100 ? -0.052 6.038 -7.931 1.00 93.00 100 TYR A C 1
ATOM 751 O O . TYR A 1 100 ? 0.983 5.680 -8.487 1.00 93.00 100 TYR A O 1
ATOM 759 N N . ASN A 1 101 ? -1.234 6.021 -8.555 1.00 92.75 101 ASN A N 1
ATOM 760 C CA . ASN A 1 101 ? -1.461 5.569 -9.940 1.00 92.75 101 ASN A CA 1
ATOM 761 C C . ASN A 1 101 ? -0.956 4.127 -10.210 1.00 92.75 101 ASN A C 1
ATOM 763 O O . ASN A 1 101 ? -0.432 3.805 -11.278 1.00 92.75 101 ASN A O 1
ATOM 767 N N . GLU A 1 102 ? -1.106 3.234 -9.225 1.00 91.69 102 GLU A N 1
ATOM 768 C CA . GLU A 1 102 ? -0.609 1.846 -9.248 1.00 91.69 102 GLU A CA 1
ATOM 769 C C . GLU A 1 102 ? -1.729 0.814 -9.484 1.00 91.69 102 GLU A C 1
ATOM 771 O O . GLU A 1 102 ? -1.785 -0.239 -8.840 1.00 91.69 102 GLU A O 1
ATOM 776 N N . ARG A 1 103 ? -2.627 1.081 -10.443 1.00 92.38 103 ARG A N 1
ATOM 777 C CA . ARG A 1 103 ? -3.821 0.256 -10.733 1.00 92.38 103 ARG A CA 1
ATOM 778 C C . ARG A 1 103 ? -3.575 -1.258 -10.800 1.00 92.38 103 ARG A C 1
ATOM 780 O O . ARG A 1 103 ? -4.416 -2.041 -10.374 1.00 92.38 103 ARG A O 1
ATOM 787 N N . ALA A 1 104 ? -2.427 -1.677 -11.342 1.00 91.81 104 ALA A N 1
ATOM 788 C CA . ALA A 1 104 ? -2.106 -3.088 -11.570 1.00 91.81 104 ALA A CA 1
ATOM 789 C C . ALA A 1 104 ? -1.763 -3.848 -10.278 1.00 91.81 104 ALA A C 1
ATOM 791 O O . ALA A 1 104 ? -1.787 -5.078 -10.263 1.00 91.81 104 ALA A O 1
ATOM 792 N N . VAL A 1 105 ? -1.417 -3.128 -9.207 1.00 93.69 105 VAL A N 1
ATOM 793 C CA . VAL A 1 105 ? -0.926 -3.708 -7.951 1.00 93.69 105 VAL A CA 1
ATOM 794 C C . VAL A 1 105 ? -1.849 -3.387 -6.779 1.00 93.69 105 VAL A C 1
ATOM 796 O O . VAL A 1 105 ? -1.978 -4.233 -5.895 1.00 93.69 105 VAL A O 1
ATOM 799 N N . ALA A 1 106 ? -2.538 -2.239 -6.802 1.00 95.12 106 ALA A N 1
ATOM 800 C CA . ALA A 1 106 ? -3.371 -1.738 -5.706 1.00 95.12 106 ALA A CA 1
ATOM 801 C C . ALA A 1 106 ? -4.299 -2.809 -5.112 1.00 95.12 106 ALA A C 1
ATOM 803 O O . ALA A 1 106 ? -4.238 -3.081 -3.915 1.00 95.12 106 ALA A O 1
ATOM 804 N N . ALA A 1 107 ? -5.083 -3.497 -5.950 1.00 96.50 107 ALA A N 1
ATOM 805 C CA . ALA A 1 107 ? -6.024 -4.504 -5.463 1.00 96.50 107 ALA A CA 1
ATOM 806 C C . ALA A 1 107 ? -5.336 -5.685 -4.769 1.00 96.50 107 ALA A C 1
ATOM 808 O O . ALA A 1 107 ? -5.735 -6.095 -3.683 1.00 96.50 107 ALA A O 1
ATOM 809 N N . ARG A 1 108 ? -4.276 -6.228 -5.379 1.00 96.00 108 ARG A N 1
ATOM 810 C CA . ARG A 1 108 ? -3.544 -7.364 -4.806 1.00 96.00 108 ARG A CA 1
ATOM 811 C C . ARG A 1 108 ? -2.851 -6.976 -3.501 1.00 96.00 108 ARG A C 1
ATOM 813 O O . ARG A 1 108 ? -2.816 -7.791 -2.589 1.00 96.00 108 ARG A O 1
ATOM 820 N N . LEU A 1 109 ? -2.307 -5.761 -3.422 1.00 95.81 109 LEU A N 1
ATOM 821 C CA . LEU A 1 109 ? -1.647 -5.264 -2.218 1.00 95.81 109 LEU A CA 1
ATOM 822 C C . LEU A 1 109 ? -2.635 -5.141 -1.052 1.00 95.81 109 LEU A C 1
ATOM 824 O O . LEU A 1 109 ? -2.367 -5.676 0.017 1.00 95.81 109 LEU A O 1
ATOM 828 N N . ILE A 1 110 ? -3.779 -4.487 -1.274 1.00 96.81 110 ILE A N 1
ATOM 829 C CA . ILE A 1 110 ? -4.799 -4.285 -0.233 1.00 96.81 110 ILE A CA 1
ATOM 830 C C . ILE A 1 110 ? -5.332 -5.635 0.264 1.00 96.81 110 ILE A C 1
ATOM 832 O O . ILE A 1 110 ? -5.419 -5.855 1.469 1.00 96.81 110 ILE A O 1
ATOM 836 N N . ARG A 1 111 ? -5.611 -6.575 -0.649 1.00 96.44 111 ARG A N 1
ATOM 837 C CA . ARG A 1 111 ? -6.054 -7.929 -0.280 1.00 96.44 111 ARG A CA 1
ATOM 838 C C . ARG A 1 111 ? -5.022 -8.671 0.561 1.00 96.44 111 ARG A C 1
ATOM 840 O O . ARG A 1 111 ? -5.386 -9.194 1.604 1.00 96.44 111 ARG A O 1
ATOM 847 N N . ALA A 1 112 ? -3.755 -8.659 0.143 1.00 95.12 112 ALA A N 1
ATOM 848 C CA . ALA A 1 112 ? -2.679 -9.345 0.858 1.00 95.12 112 ALA A CA 1
ATOM 849 C C . ALA A 1 112 ? -2.483 -8.805 2.283 1.00 95.12 112 ALA A C 1
ATOM 851 O O . ALA A 1 112 ? -2.161 -9.561 3.191 1.00 95.12 112 ALA A O 1
ATOM 852 N N . VAL A 1 113 ? -2.693 -7.505 2.496 1.00 94.50 113 VAL A N 1
ATOM 853 C CA . VAL A 1 113 ? -2.601 -6.894 3.831 1.00 94.50 113 VAL A CA 1
ATOM 854 C C . VAL A 1 113 ? -3.782 -7.309 4.704 1.00 94.50 113 VAL A C 1
ATOM 856 O O . VAL A 1 113 ? -3.606 -7.585 5.883 1.00 94.50 113 VAL A O 1
ATOM 859 N N . GLY A 1 114 ? -4.970 -7.452 4.116 1.00 93.31 114 GLY A N 1
ATOM 860 C CA . GLY A 1 114 ? -6.118 -8.038 4.804 1.00 93.31 114 GLY A CA 1
ATOM 861 C C . GLY A 1 114 ? -6.008 -9.546 5.067 1.00 93.31 114 GLY A C 1
ATOM 862 O O . GLY A 1 114 ? -6.945 -10.113 5.619 1.00 93.31 114 GLY A O 1
ATOM 863 N N . GLU A 1 115 ? -4.940 -10.215 4.632 1.00 94.06 115 GLU A N 1
ATOM 864 C CA . GLU A 1 115 ? -4.647 -11.633 4.901 1.00 94.06 115 GLU A CA 1
ATOM 865 C C . GLU A 1 115 ? -3.515 -11.805 5.930 1.00 94.06 115 GLU A C 1
ATOM 867 O O . GLU A 1 115 ? -3.053 -12.923 6.149 1.00 94.06 115 GLU A O 1
ATOM 872 N N . LEU A 1 116 ? -3.047 -10.713 6.550 1.00 90.12 116 LEU A N 1
ATOM 873 C CA . LEU A 1 116 ? -2.074 -10.786 7.637 1.00 90.12 116 LEU A CA 1
ATOM 874 C C . LEU A 1 116 ? -2.654 -11.570 8.818 1.00 90.12 116 LEU A C 1
ATOM 876 O O . LEU A 1 116 ? -3.780 -11.322 9.245 1.00 90.12 116 LEU A O 1
ATOM 880 N N . ASP A 1 117 ? -1.852 -12.492 9.346 1.00 88.75 117 ASP A N 1
ATOM 881 C CA . ASP A 1 117 ? -2.165 -13.254 10.552 1.00 88.75 117 ASP A CA 1
ATOM 882 C C . ASP A 1 117 ? -1.912 -12.373 11.784 1.00 88.75 117 ASP A C 1
ATOM 884 O O . ASP A 1 117 ? -0.836 -12.387 12.383 1.00 88.75 117 ASP A O 1
ATOM 888 N N . TRP A 1 118 ? -2.873 -11.493 12.068 1.00 88.88 118 TRP A N 1
ATOM 889 C CA . TRP A 1 118 ? -2.867 -10.581 13.208 1.00 88.88 118 TRP A CA 1
ATOM 890 C C . TRP A 1 118 ? -4.291 -10.423 13.751 1.00 88.88 118 TRP A C 1
ATOM 892 O O . TRP A 1 118 ? -5.235 -10.397 12.952 1.00 88.88 118 TRP A O 1
ATOM 902 N N . PRO A 1 119 ? -4.485 -10.279 15.074 1.00 88.88 119 PRO A N 1
ATOM 903 C CA . PRO A 1 119 ? -5.807 -10.034 15.639 1.00 88.88 119 PRO A CA 1
ATOM 904 C C . PRO A 1 119 ? -6.468 -8.793 15.028 1.00 88.88 119 PRO A C 1
ATOM 906 O O . PRO A 1 119 ? -5.863 -7.724 14.938 1.00 88.88 119 PRO A O 1
ATOM 909 N N . ALA A 1 120 ? -7.715 -8.944 14.576 1.00 89.00 120 ALA A N 1
ATOM 910 C CA . ALA A 1 120 ? -8.431 -7.910 13.823 1.00 89.00 120 ALA A CA 1
ATOM 911 C C . ALA A 1 120 ? -8.693 -6.633 14.642 1.00 89.00 120 ALA A C 1
ATOM 913 O O . ALA A 1 120 ? -8.772 -5.545 14.082 1.00 89.00 120 ALA A O 1
ATOM 914 N N . ASP A 1 121 ? -8.808 -6.762 15.961 1.00 89.69 121 ASP A N 1
ATOM 915 C CA . ASP A 1 121 ? -8.954 -5.669 16.923 1.00 89.69 121 ASP A CA 1
ATOM 916 C C . ASP A 1 121 ? -7.634 -4.933 17.214 1.00 89.69 121 ASP A C 1
ATOM 918 O O . ASP A 1 121 ? -7.659 -3.787 17.666 1.00 89.69 121 ASP A O 1
ATOM 922 N N . ALA A 1 122 ? -6.493 -5.555 16.899 1.00 90.25 122 ALA A N 1
ATOM 923 C CA . ALA A 1 122 ? -5.152 -4.993 17.043 1.00 90.25 122 ALA A CA 1
ATOM 924 C C . ALA A 1 122 ? -4.506 -4.597 15.698 1.00 90.25 122 ALA A C 1
ATOM 926 O O . ALA A 1 122 ? -3.340 -4.201 15.682 1.00 90.25 122 ALA A O 1
ATOM 927 N N . LEU A 1 123 ? -5.228 -4.693 14.573 1.00 94.19 123 LEU A N 1
ATOM 928 C CA . LEU A 1 123 ? -4.736 -4.339 13.237 1.00 94.19 123 LEU A CA 1
ATOM 929 C C . LEU A 1 123 ? -5.509 -3.156 12.650 1.00 94.19 123 LEU A C 1
ATOM 931 O O . LEU A 1 123 ? -6.703 -3.248 12.378 1.00 94.19 123 LEU A O 1
ATOM 935 N N . GLU A 1 124 ? -4.793 -2.080 12.344 1.00 95.75 124 GLU A N 1
ATOM 936 C CA . GLU A 1 124 ? -5.302 -0.956 11.564 1.00 95.75 124 GLU A CA 1
ATOM 937 C C . GLU A 1 124 ? -4.667 -0.947 10.164 1.00 95.75 124 GLU A C 1
ATOM 939 O O . GLU A 1 124 ? -3.449 -1.015 10.012 1.00 95.75 124 GLU A O 1
ATOM 944 N N . ILE A 1 125 ? -5.475 -0.805 9.113 1.00 96.94 125 ILE A N 1
ATOM 945 C CA . ILE A 1 125 ? -5.021 -0.731 7.719 1.00 96.94 125 ILE A CA 1
ATOM 946 C C . ILE A 1 125 ? -5.305 0.668 7.169 1.00 96.94 125 ILE A C 1
ATOM 948 O O . ILE A 1 125 ? -6.452 1.071 6.976 1.00 96.94 125 ILE A O 1
ATOM 952 N N . GLN A 1 126 ? -4.252 1.414 6.843 1.00 96.50 126 GLN A N 1
ATOM 953 C CA . GLN A 1 126 ? -4.348 2.739 6.234 1.00 96.50 126 GLN A CA 1
ATOM 954 C C . GLN A 1 126 ? -3.869 2.715 4.788 1.00 96.50 126 GLN A C 1
ATOM 956 O O . GLN A 1 126 ? -2.681 2.553 4.526 1.00 96.50 126 GLN A O 1
ATOM 961 N N . VAL A 1 127 ? -4.764 2.963 3.834 1.00 96.38 127 VAL A N 1
ATOM 962 C CA . VAL A 1 127 ? -4.390 3.162 2.429 1.00 96.38 127 VAL A CA 1
ATOM 963 C C . VAL A 1 127 ? -4.215 4.650 2.162 1.00 96.38 127 VAL A C 1
ATOM 965 O O . VAL A 1 127 ? -5.192 5.394 2.129 1.00 96.38 127 VAL A O 1
ATOM 968 N N . LEU A 1 128 ? -2.971 5.089 1.984 1.00 93.81 128 LEU A N 1
ATOM 969 C CA . LEU A 1 128 ? -2.625 6.480 1.703 1.00 93.81 128 LEU A CA 1
ATOM 970 C C . LEU A 1 128 ? -2.647 6.677 0.180 1.00 93.81 128 LEU A C 1
ATOM 972 O O . LEU A 1 128 ? -1.666 6.392 -0.504 1.00 93.81 128 LEU A O 1
ATOM 976 N N . ASP A 1 129 ? -3.790 7.092 -0.359 1.00 93.94 129 ASP A N 1
ATOM 977 C CA . ASP A 1 129 ? -4.047 7.129 -1.802 1.00 93.94 129 ASP A CA 1
ATOM 978 C C . ASP A 1 129 ? -3.987 8.559 -2.351 1.00 93.94 129 ASP A C 1
ATOM 980 O O . ASP A 1 129 ? -4.946 9.327 -2.254 1.00 93.94 129 ASP A O 1
ATOM 984 N N . ASP A 1 130 ? -2.863 8.896 -2.983 1.00 91.25 130 ASP A N 1
ATOM 985 C CA . ASP A 1 130 ? -2.678 10.172 -3.682 1.00 91.25 130 ASP A CA 1
ATOM 986 C C . ASP A 1 130 ? -2.934 10.048 -5.196 1.00 91.25 130 ASP A C 1
ATOM 988 O O . ASP A 1 130 ? -2.640 10.976 -5.957 1.00 91.25 130 ASP A O 1
ATOM 992 N N . SER A 1 131 ? -3.446 8.903 -5.667 1.00 90.69 131 SER A N 1
ATOM 993 C CA . SER A 1 131 ? -3.702 8.663 -7.093 1.00 90.69 131 SER A CA 1
ATOM 994 C C . SER A 1 131 ? -4.688 9.688 -7.645 1.00 90.69 131 SER A C 1
ATOM 996 O O . SER A 1 131 ? -5.503 10.237 -6.908 1.00 90.69 131 SER A O 1
ATOM 998 N N . THR A 1 132 ? -4.651 9.951 -8.946 1.00 90.50 132 THR A N 1
ATOM 999 C CA . THR A 1 132 ? -5.593 10.864 -9.630 1.00 90.50 132 THR A CA 1
ATOM 1000 C C . THR A 1 132 ? -6.337 10.186 -10.778 1.00 90.50 132 THR A C 1
ATOM 1002 O O . THR A 1 132 ? -7.107 10.836 -11.478 1.00 90.50 132 THR A O 1
ATOM 1005 N N . ASP A 1 133 ? -6.088 8.896 -10.980 1.00 92.56 133 ASP A N 1
ATOM 1006 C CA . ASP A 1 133 ? -6.640 8.063 -12.041 1.00 92.56 133 ASP A CA 1
ATOM 1007 C C . ASP A 1 133 ? -7.699 7.084 -11.491 1.00 92.56 133 ASP A C 1
ATOM 1009 O O . ASP A 1 133 ? -8.199 7.213 -10.366 1.00 92.56 133 ASP A O 1
ATOM 1013 N N . GLU A 1 134 ? -8.050 6.070 -12.283 1.00 92.25 134 GLU A N 1
ATOM 1014 C CA . GLU A 1 134 ? -9.023 5.043 -11.911 1.00 92.25 134 GLU A CA 1
ATOM 1015 C C . GLU A 1 134 ? -8.585 4.186 -10.710 1.00 92.25 134 GLU A C 1
ATOM 1017 O O . GLU A 1 134 ? -9.422 3.479 -10.139 1.00 92.25 134 GLU A O 1
ATOM 1022 N N . THR A 1 135 ? -7.318 4.269 -10.277 1.00 93.62 135 THR A N 1
ATOM 1023 C CA . THR A 1 135 ? -6.802 3.556 -9.098 1.00 93.62 135 THR A CA 1
ATOM 1024 C C . THR A 1 135 ? -7.622 3.883 -7.850 1.00 93.62 135 THR A C 1
ATOM 1026 O O . THR A 1 135 ? -7.878 2.975 -7.062 1.00 93.62 135 THR A O 1
ATOM 1029 N N . ARG A 1 136 ? -8.140 5.116 -7.710 1.00 95.69 136 ARG A N 1
ATOM 1030 C CA . ARG A 1 136 ? -8.991 5.507 -6.567 1.00 95.69 136 ARG A CA 1
ATOM 1031 C C . ARG A 1 136 ? -10.186 4.578 -6.376 1.00 95.69 136 ARG A C 1
ATOM 1033 O O . ARG A 1 136 ? -10.456 4.140 -5.265 1.00 95.69 136 ARG A O 1
ATOM 1040 N N . ARG A 1 137 ? -10.868 4.228 -7.473 1.00 96.44 137 ARG A N 1
ATOM 1041 C CA . ARG A 1 137 ? -12.053 3.354 -7.435 1.00 96.44 137 ARG A CA 1
ATOM 1042 C C . ARG A 1 137 ? -11.693 1.940 -6.996 1.00 96.44 137 ARG A C 1
ATOM 1044 O O . ARG A 1 137 ? -12.460 1.311 -6.277 1.00 96.44 137 ARG A O 1
ATOM 1051 N N . ILE A 1 138 ? -10.534 1.449 -7.435 1.00 96.62 138 ILE A N 1
ATOM 1052 C CA . ILE A 1 138 ? -10.016 0.139 -7.032 1.00 96.62 138 ILE A CA 1
ATOM 1053 C C . ILE A 1 138 ? -9.712 0.154 -5.532 1.00 96.62 138 ILE A C 1
ATOM 1055 O O . ILE A 1 138 ? -10.126 -0.753 -4.821 1.00 96.62 138 ILE A O 1
ATOM 1059 N N . VAL A 1 139 ? -9.031 1.197 -5.053 1.00 97.38 139 VAL A N 1
ATOM 1060 C CA . VAL A 1 139 ? -8.704 1.369 -3.634 1.00 97.38 139 VAL A CA 1
ATOM 1061 C C . VAL A 1 139 ? -9.966 1.406 -2.776 1.00 97.38 139 VAL A C 1
ATOM 1063 O O . VAL A 1 139 ? -10.067 0.630 -1.830 1.00 97.38 139 VAL A O 1
ATOM 1066 N N . ASP A 1 140 ? -10.939 2.250 -3.129 1.00 97.25 140 ASP A N 1
ATOM 1067 C CA . ASP A 1 140 ? -12.184 2.391 -2.368 1.00 97.25 140 ASP A CA 1
ATOM 1068 C C . ASP A 1 140 ? -12.948 1.057 -2.293 1.00 97.25 140 ASP A C 1
ATOM 1070 O O . ASP A 1 140 ? -13.376 0.650 -1.215 1.00 97.25 140 ASP A O 1
ATOM 1074 N N . ALA A 1 141 ? -13.062 0.336 -3.416 1.00 97.75 141 ALA A N 1
ATOM 1075 C CA . ALA A 1 141 ? -13.771 -0.941 -3.466 1.00 97.75 141 ALA A CA 1
ATOM 1076 C C . ALA A 1 141 ? -13.094 -2.042 -2.633 1.00 97.75 141 ALA A C 1
ATOM 1078 O O . ALA A 1 141 ? -13.774 -2.837 -1.989 1.00 97.75 141 ALA A O 1
ATOM 1079 N N . GLU A 1 142 ? -11.762 -2.125 -2.648 1.00 97.88 142 GLU A N 1
ATOM 1080 C CA . GLU A 1 142 ? -11.050 -3.152 -1.879 1.00 97.88 142 GLU A CA 1
ATOM 1081 C C . GLU A 1 142 ? -11.015 -2.822 -0.385 1.00 97.88 142 GLU A C 1
ATOM 1083 O O . GLU A 1 142 ? -11.156 -3.732 0.426 1.00 97.88 142 GLU A O 1
ATOM 1088 N N . VAL A 1 143 ? -10.897 -1.544 -0.006 1.00 97.50 143 VAL A N 1
ATOM 1089 C CA . VAL A 1 143 ? -10.999 -1.136 1.404 1.00 97.50 143 VAL A CA 1
ATOM 1090 C C . VAL A 1 143 ? -12.387 -1.429 1.965 1.00 97.50 143 VAL A C 1
ATOM 1092 O O . VAL A 1 143 ? -12.483 -1.919 3.088 1.00 97.50 143 VAL A O 1
ATOM 1095 N N . GLU A 1 144 ? -13.450 -1.213 1.191 1.00 97.75 144 GLU A N 1
ATOM 1096 C CA . GLU A 1 144 ? -14.801 -1.560 1.638 1.00 97.75 144 GLU A CA 1
ATOM 1097 C C . GLU A 1 144 ? -14.958 -3.068 1.866 1.00 97.75 144 GLU A C 1
ATOM 1099 O O . GLU A 1 144 ? -15.445 -3.485 2.911 1.00 97.75 144 GLU A O 1
ATOM 1104 N N . ARG A 1 145 ? -14.415 -3.907 0.975 1.00 97.50 145 ARG A N 1
ATOM 1105 C CA . ARG A 1 145 ? -14.392 -5.364 1.192 1.00 97.50 145 ARG A CA 1
ATOM 1106 C C . ARG A 1 145 ? -13.632 -5.779 2.450 1.00 97.50 145 ARG A C 1
ATOM 1108 O O . ARG A 1 145 ? -13.984 -6.779 3.069 1.00 97.50 145 ARG A O 1
ATOM 1115 N N . LEU A 1 146 ? -12.568 -5.065 2.824 1.00 96.50 146 LEU A N 1
ATOM 1116 C CA . LEU A 1 146 ? -11.873 -5.332 4.088 1.00 96.50 146 LEU A CA 1
ATOM 1117 C C . LEU A 1 146 ? -12.753 -4.977 5.292 1.00 96.50 146 LEU A C 1
ATOM 1119 O O . LEU A 1 146 ? -12.803 -5.746 6.251 1.00 96.50 146 LEU A O 1
ATOM 1123 N N . ARG A 1 147 ? -13.496 -3.869 5.221 1.00 96.44 147 ARG A N 1
ATOM 1124 C CA . ARG A 1 147 ? -14.447 -3.469 6.269 1.00 96.44 147 ARG A CA 1
ATOM 1125 C C . ARG A 1 147 ? -15.602 -4.448 6.414 1.00 96.44 147 ARG A C 1
ATOM 1127 O O . ARG A 1 147 ? -15.948 -4.807 7.533 1.00 96.44 147 ARG A O 1
ATOM 1134 N N . GLU A 1 148 ? -16.154 -4.936 5.304 1.00 96.50 148 GLU A N 1
ATOM 1135 C CA . GLU A 1 148 ? -17.198 -5.974 5.298 1.00 96.50 148 GLU A CA 1
ATOM 1136 C C . GLU A 1 148 ? -16.730 -7.274 5.974 1.00 96.50 148 GLU A C 1
ATOM 1138 O O . GLU A 1 148 ? -17.533 -8.005 6.550 1.00 96.50 148 GLU A O 1
ATOM 1143 N N . ARG A 1 149 ? -15.420 -7.550 5.949 1.00 94.56 149 ARG A N 1
ATOM 1144 C CA . ARG A 1 149 ? -14.791 -8.674 6.661 1.00 94.56 149 ARG A CA 1
ATOM 1145 C C . ARG A 1 149 ? -14.525 -8.396 8.146 1.00 94.56 149 ARG A C 1
ATOM 1147 O O . ARG A 1 149 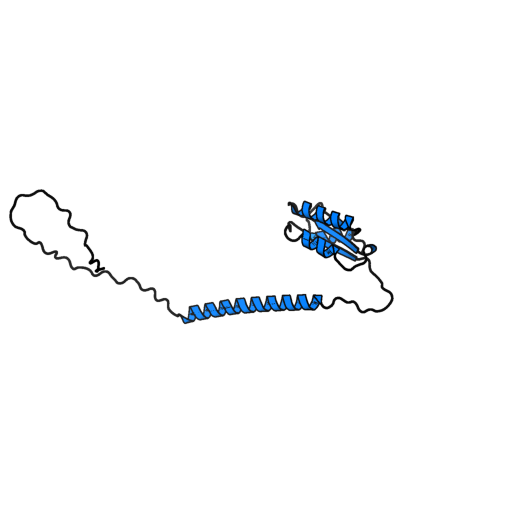? -14.019 -9.281 8.828 1.00 94.56 149 ARG A O 1
ATOM 1154 N N . GLY A 1 150 ? -14.845 -7.201 8.643 1.00 93.56 150 GLY A N 1
ATOM 1155 C CA . GLY A 1 150 ? -14.649 -6.797 10.036 1.00 93.56 150 GLY A CA 1
ATOM 1156 C C . GLY A 1 150 ? -13.269 -6.217 10.362 1.00 93.56 150 GLY A C 1
ATOM 1157 O O . GLY A 1 150 ? -12.944 -6.099 11.538 1.00 93.56 150 GLY A O 1
ATOM 1158 N N . LEU A 1 151 ? -12.455 -5.863 9.359 1.00 95.06 151 LEU A N 1
ATOM 1159 C CA . LEU A 1 151 ? -11.140 -5.242 9.573 1.00 95.06 151 LEU A CA 1
ATOM 1160 C C . LEU A 1 151 ? -11.251 -3.713 9.684 1.00 95.06 151 LEU A C 1
ATOM 1162 O O . LEU A 1 151 ? -12.019 -3.085 8.946 1.00 95.06 151 LEU A O 1
ATOM 1166 N N . ASP A 1 152 ? -10.424 -3.096 10.533 1.00 95.44 152 ASP A N 1
ATOM 1167 C CA . ASP A 1 152 ? -10.294 -1.636 10.595 1.00 95.44 152 ASP A CA 1
ATOM 1168 C C . ASP A 1 152 ? -9.445 -1.123 9.425 1.00 95.44 152 ASP A C 1
ATOM 1170 O O . ASP A 1 152 ? -8.222 -1.017 9.505 1.00 95.44 152 ASP A O 1
ATOM 1174 N N . ALA A 1 153 ? -10.101 -0.835 8.301 1.00 96.81 153 ALA A N 1
ATOM 1175 C CA . ALA A 1 153 ? -9.460 -0.299 7.108 1.00 96.81 153 ALA A CA 1
ATOM 1176 C C . ALA A 1 153 ? -9.972 1.108 6.769 1.00 96.81 153 ALA A C 1
ATOM 1178 O O . ALA A 1 153 ? -11.175 1.388 6.801 1.00 96.81 153 ALA A O 1
ATOM 1179 N N . LYS A 1 154 ? -9.076 2.016 6.372 1.00 96.06 154 LYS A N 1
ATOM 1180 C CA . LYS A 1 154 ? -9.448 3.362 5.911 1.00 96.06 154 LYS A CA 1
ATOM 1181 C C . LYS A 1 154 ? -8.592 3.859 4.758 1.00 96.06 154 LYS A C 1
ATOM 1183 O O . LYS A 1 154 ? -7.387 3.634 4.707 1.00 96.06 154 LYS A O 1
ATOM 1188 N N . VAL A 1 155 ? -9.236 4.594 3.855 1.00 96.44 155 VAL A N 1
ATOM 1189 C CA . VAL A 1 155 ? -8.552 5.366 2.817 1.00 96.44 155 VAL A CA 1
ATOM 1190 C C . VAL A 1 155 ? -8.262 6.757 3.364 1.00 96.44 155 VAL A C 1
ATOM 1192 O O . VAL A 1 155 ? -9.158 7.442 3.857 1.00 96.44 155 VAL A O 1
ATOM 1195 N N . VAL A 1 156 ? -7.012 7.184 3.258 1.00 92.88 156 VAL A N 1
ATOM 1196 C CA . VAL A 1 156 ? -6.546 8.512 3.642 1.00 92.88 156 VAL A CA 1
ATOM 1197 C C . VAL A 1 156 ? -6.039 9.201 2.383 1.00 92.88 156 VAL A C 1
ATOM 1199 O O . VAL A 1 156 ? -5.130 8.709 1.721 1.00 92.88 156 VAL A O 1
ATOM 1202 N N . ARG A 1 157 ? -6.630 10.347 2.048 1.00 91.00 157 ARG A N 1
ATOM 1203 C CA . ARG A 1 157 ? -6.232 11.158 0.892 1.00 91.00 157 ARG A CA 1
ATOM 1204 C C . ARG A 1 157 ? -5.753 12.509 1.379 1.00 91.00 157 ARG A C 1
ATOM 1206 O O . ARG A 1 157 ? -6.426 13.138 2.199 1.00 91.00 157 ARG A O 1
ATOM 1213 N N . ARG A 1 158 ? -4.595 12.951 0.898 1.00 82.31 158 ARG A N 1
ATOM 1214 C CA . ARG A 1 158 ? -4.034 14.238 1.304 1.00 82.31 158 ARG A CA 1
ATOM 1215 C C . ARG A 1 158 ? -4.575 15.368 0.427 1.00 82.31 158 ARG A C 1
ATOM 1217 O O . ARG A 1 158 ? -4.826 15.151 -0.757 1.00 82.31 158 ARG A O 1
ATOM 1224 N N . PRO A 1 159 ? -4.746 16.579 0.986 1.00 72.19 159 PRO A N 1
ATOM 1225 C CA . PRO A 1 159 ? -5.137 17.751 0.207 1.00 72.19 159 PRO A CA 1
ATOM 1226 C C . PRO A 1 159 ? -3.994 18.293 -0.670 1.00 72.19 159 PRO A C 1
ATOM 1228 O O . PRO A 1 159 ? -4.264 18.930 -1.682 1.00 72.19 159 PRO A O 1
ATOM 1231 N N . ASP A 1 160 ? -2.735 18.033 -0.302 1.00 72.88 160 ASP A N 1
ATOM 1232 C CA . ASP A 1 160 ? -1.533 18.440 -1.036 1.00 72.88 160 ASP A CA 1
ATOM 1233 C C . ASP A 1 160 ? -0.488 17.307 -1.049 1.00 72.88 160 ASP A C 1
ATOM 1235 O O . ASP A 1 160 ? -0.398 16.515 -0.108 1.00 72.88 160 ASP A O 1
ATOM 1239 N N . ARG A 1 161 ? 0.305 17.230 -2.126 1.00 74.12 161 ARG A N 1
ATOM 1240 C CA . ARG A 1 161 ? 1.285 16.157 -2.392 1.00 74.12 161 ARG A CA 1
ATOM 1241 C C . ARG A 1 161 ? 2.713 16.538 -1.978 1.00 74.12 161 ARG A C 1
ATOM 1243 O O . ARG A 1 161 ? 3.685 15.930 -2.440 1.00 74.12 161 ARG A O 1
ATOM 1250 N N . SER A 1 162 ? 2.881 17.535 -1.115 1.00 67.75 162 SER A N 1
ATOM 1251 C CA . SER A 1 162 ? 4.190 17.853 -0.544 1.00 67.75 162 SER A CA 1
ATOM 1252 C C . SER A 1 162 ? 4.841 16.613 0.096 1.00 67.75 162 SER A C 1
ATOM 1254 O O . SER A 1 162 ? 4.189 15.741 0.680 1.00 67.75 162 SER A O 1
ATOM 1256 N N . GLY A 1 163 ? 6.154 16.473 -0.10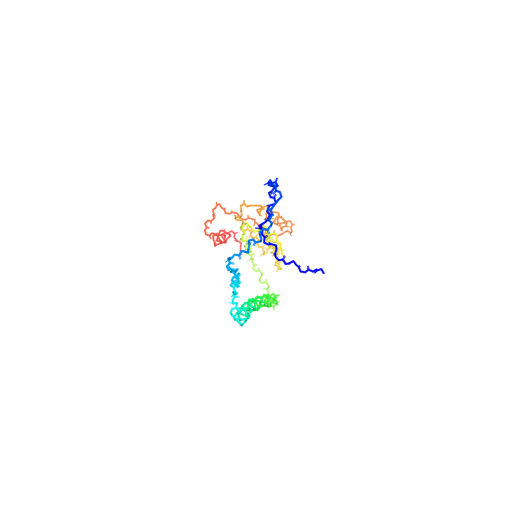7 1.00 69.12 163 GLY A N 1
ATOM 1257 C CA . GLY A 1 163 ? 6.948 15.373 0.452 1.00 69.12 163 GLY A CA 1
ATOM 1258 C C . GLY A 1 163 ? 6.749 13.989 -0.189 1.00 69.12 163 GLY A C 1
ATOM 1259 O O . GLY A 1 163 ? 7.370 13.034 0.277 1.00 69.12 163 GLY A O 1
ATOM 1260 N N . TYR A 1 164 ? 5.931 13.845 -1.244 1.00 79.62 164 TYR A N 1
ATOM 1261 C CA . TYR A 1 164 ? 5.697 12.571 -1.949 1.00 79.62 164 TYR A CA 1
ATOM 1262 C C . TYR A 1 164 ? 5.438 11.400 -0.976 1.00 79.62 164 TYR A C 1
ATOM 1264 O O . TYR A 1 164 ? 4.528 11.485 -0.156 1.00 79.62 164 TYR A O 1
ATOM 1272 N N . LYS A 1 165 ? 6.228 10.317 -1.048 1.00 73.19 165 LYS A N 1
ATOM 1273 C CA . LYS A 1 165 ? 6.077 9.122 -0.209 1.00 73.19 165 LYS A CA 1
ATOM 1274 C C . LYS A 1 165 ? 6.349 9.398 1.272 1.00 73.19 165 LYS A C 1
ATOM 1276 O O . LYS A 1 165 ? 5.610 8.892 2.105 1.00 73.19 165 LYS A O 1
ATOM 1281 N N . ALA A 1 166 ? 7.360 10.209 1.591 1.00 75.06 166 ALA A N 1
ATOM 1282 C CA . ALA A 1 166 ? 7.677 10.565 2.975 1.00 75.06 166 ALA A CA 1
ATOM 1283 C C . ALA A 1 166 ? 6.532 11.374 3.600 1.00 75.06 166 ALA A C 1
ATOM 1285 O O . ALA A 1 166 ? 6.002 10.997 4.638 1.00 75.06 166 ALA A O 1
ATOM 1286 N N . GLY A 1 167 ? 6.038 12.386 2.880 1.00 71.25 167 GLY A N 1
ATOM 1287 C CA . GLY A 1 167 ? 4.904 13.180 3.349 1.00 71.25 167 GLY A CA 1
ATOM 1288 C C . GLY A 1 167 ? 3.604 12.376 3.479 1.00 71.25 167 GLY A C 1
ATOM 1289 O O . GLY A 1 167 ? 2.745 12.733 4.285 1.00 71.25 167 GLY A O 1
ATOM 1290 N N . ALA A 1 168 ? 3.418 11.315 2.679 1.00 67.75 168 ALA A N 1
ATOM 1291 C CA . ALA A 1 168 ? 2.244 10.451 2.796 1.00 67.75 168 ALA A CA 1
ATOM 1292 C C . ALA A 1 168 ? 2.270 9.718 4.136 1.00 67.75 168 ALA A C 1
ATOM 1294 O O . ALA A 1 168 ? 1.290 9.764 4.880 1.00 67.75 168 ALA A O 1
ATOM 1295 N N . LEU A 1 169 ? 3.409 9.098 4.447 1.00 77.19 169 LEU A N 1
ATOM 1296 C CA . LEU A 1 169 ? 3.621 8.364 5.690 1.00 77.19 169 LEU A CA 1
ATOM 1297 C C . LEU A 1 169 ? 3.498 9.285 6.907 1.00 77.19 169 LEU A C 1
ATOM 1299 O O . LEU A 1 169 ? 2.748 8.955 7.819 1.00 77.19 169 LEU A O 1
ATOM 1303 N N . ASP A 1 170 ? 4.107 10.474 6.879 1.00 76.00 170 ASP A N 1
ATOM 1304 C CA . ASP A 1 170 ? 3.997 11.453 7.973 1.00 76.00 170 ASP A CA 1
ATOM 1305 C C . ASP A 1 170 ? 2.535 11.857 8.237 1.00 76.00 170 ASP A C 1
ATOM 1307 O O . ASP A 1 170 ? 2.076 11.908 9.381 1.00 76.00 170 ASP A O 1
ATOM 1311 N N . TYR A 1 171 ? 1.760 12.093 7.173 1.00 70.38 171 TYR A N 1
ATOM 1312 C CA . TYR A 1 171 ? 0.342 12.441 7.288 1.00 70.38 171 TYR A CA 1
ATOM 1313 C C . TYR A 1 171 ? -0.510 11.295 7.847 1.00 70.38 171 TYR A C 1
ATOM 1315 O O . TYR A 1 171 ? -1.454 11.536 8.613 1.00 70.38 171 TYR A O 1
ATOM 1323 N N . GLY A 1 172 ? -0.201 10.060 7.447 1.00 70.75 172 GLY A N 1
ATOM 1324 C CA . GLY A 1 172 ? -0.838 8.859 7.976 1.00 70.75 172 GLY A CA 1
ATOM 1325 C C . GLY A 1 172 ? -0.459 8.606 9.433 1.00 70.75 172 GLY A C 1
ATOM 1326 O O . GLY A 1 172 ? -1.308 8.220 10.230 1.00 70.75 172 GLY A O 1
ATOM 1327 N N . MET A 1 173 ? 0.796 8.864 9.804 1.00 78.06 173 MET A N 1
ATOM 1328 C CA . MET A 1 173 ? 1.328 8.587 11.138 1.00 78.06 173 MET A CA 1
ATOM 1329 C C . MET A 1 173 ? 0.647 9.428 12.213 1.00 78.06 173 MET A C 1
ATOM 1331 O O . MET A 1 173 ? 0.284 8.914 13.262 1.00 78.06 173 MET A O 1
ATOM 1335 N N . ALA A 1 174 ? 0.307 10.678 11.896 1.00 77.69 174 ALA A N 1
ATOM 1336 C CA . ALA A 1 174 ? -0.526 11.514 12.761 1.00 77.69 174 ALA A CA 1
ATOM 1337 C C . ALA A 1 174 ? -1.954 10.962 13.006 1.00 77.69 174 ALA A C 1
ATOM 1339 O O . ALA A 1 174 ? -2.685 11.503 13.832 1.00 77.69 174 ALA A O 1
ATOM 1340 N N . ARG A 1 175 ? -2.390 9.940 12.256 1.00 80.12 175 ARG A N 1
ATOM 1341 C CA . ARG A 1 175 ? -3.737 9.337 12.302 1.00 80.12 175 ARG A CA 1
ATOM 1342 C C . ARG A 1 175 ? -3.717 7.844 12.646 1.00 80.12 175 ARG A C 1
ATOM 1344 O O . ARG A 1 175 ? -4.782 7.223 12.603 1.00 80.12 175 ARG A O 1
ATOM 1351 N N . ALA A 1 176 ? -2.536 7.279 12.893 1.00 76.31 176 ALA A N 1
ATOM 1352 C CA . ALA A 1 176 ? -2.317 5.888 13.276 1.00 76.31 176 ALA A CA 1
ATOM 1353 C C . ALA A 1 176 ? -2.642 5.667 14.759 1.00 76.31 176 ALA A C 1
ATOM 1355 O O . ALA A 1 176 ? -2.486 6.583 15.569 1.00 76.31 176 ALA A O 1
ATOM 1356 N N . ARG A 1 177 ? -3.117 4.469 15.108 1.00 78.62 177 ARG A N 1
ATOM 1357 C CA . ARG A 1 177 ? -3.394 4.064 16.496 1.00 78.62 177 ARG A CA 1
ATOM 1358 C C . ARG A 1 177 ? -2.209 3.381 17.179 1.00 78.62 177 ARG A C 1
ATOM 1360 O O . ARG A 1 177 ? -2.187 3.355 18.407 1.00 78.62 177 ARG A O 1
ATOM 1367 N N . GLY A 1 178 ? -1.261 2.849 16.407 1.00 52.81 178 GLY A N 1
ATOM 1368 C CA . GLY A 1 178 ? -0.069 2.139 16.889 1.00 52.81 178 GLY A CA 1
ATOM 1369 C C . GLY A 1 178 ? 0.955 1.932 15.792 1.00 52.81 178 GLY A C 1
ATOM 1370 O O . GLY A 1 178 ? 0.537 1.475 14.704 1.00 52.81 178 GLY A O 1
#

Mean predicted aligned error: 17.27 Å

Nearest PDB structures (foldseek):
  6yv9-assembly1_A  TM=7.283E-01  e=6.339E-06  Pyrobaculum calidifontis JCM 11548
  8smm-assembly1_A  TM=5.184E-01  e=4.100E-02  Xenopus laevis
  8smp-assembly1_A  TM=4.943E-01  e=4.688E-02  Xenopus laevis
  5i45-assembly1_A  TM=5.447E-01  e=1.674E-01  Francisella tularensis subsp. tularensis SCHU S4

Foldseek 3Di:
DDDDDDDDPDDDDDPDDDDDDDDPPDDPDPPDPDDPPPDPPPPDPPVVVVVVVVVVVVVVVVVVVVVVVVVVVVVVVVPPDDPPDDDDPQAQDEDEAEDEPPQVCLLVVLVVLLVDPGPQVSYAYEYLYQYPDCSVVSNVVNQVVSVVVVHHYDYHYDPDCPPPPVVSVVVVVVVGPD

Secondary structure (DSSP, 8-state):
--------S---------S---------S---PPPPP-------HHHHHHHHHHHHHHHHHHHHHHHHHHHHHHHHTT-------SS-----EEEEEEESS-HHHHHHHHHHHTT-SS-TTSEEEEEEE---STHHHHHHHHHHHHHHTT-EEEEE--SS-TTHHHHHHHHHHTT---